Protein AF-A0A0C2DXH0-F1 (afdb_monomer)

Foldseek 3Di:
DVVVLLVVLCVVLVVLVVVLVVLLVLLVVLLPDPDPVSLVVSVVSLVVSVVSLVVNCVSPVVFWDSVLSVVSSVVSVCSSVVNDPPDPDDRDDDRHPPVVLVVLLVQLVVLLQDADADPVNVVVSVVSVVVSCVVCVPPDDPSVVVSVVSVVVLVVLVVLLVVLLVVLVVLVVCVVVVHQDDLVNLVSLVVSLVSLVVNDSHNHSVVSVVSSVVSLVSNVVSVLVLLVVLLVDDPVCLVVSLVCLVVCVVSCCVSPVVCNVSSVVSNVSSVVNNVVVVVVVVVVVVVVVVVVVVVVVVVVVVVVVVVVVVVVVVVVVPD

pLDDT: mean 79.82, std 12.13, range [36.41, 94.62]

Secondary structure (DSSP, 8-state):
-HHHHHHHHHHHHHHHHHHHHHHHHHHHHHTT---HHHHHHHHHHHHHHHHHHHHHHHHHTTT--THHHHHHHHHHHHHHTT------PPPPPPSS-HHHHHHHHHHHHHHHH----SHHHHHHHHHHHHHHHHHHTT---HHHHHHHHHHHHHHHHHHHHHHHHHHHHHHHHHHHTTPPPPHHHHHHHHHHHHHHTT--SSSTHHHHHHHHHHHHHHHHHHHHHHHHHHHT--TTTHHHHHHHHHHHHHHHHHH-GGGHHHHHHHHHHHHHHHHHHHHHHHHHHHHHHHHHHHHHHHHHHHHHHHHHHHHHHHHHH--

Mean predicted aligned error: 16.74 Å

Organism: NCBI:txid51022

Solvent-accessible surface area (backbone atoms only — not comparable to full-atom values): 17785 Å² total; per-residue (Å²): 113,68,67,63,52,50,53,54,39,48,67,63,38,49,65,54,52,55,48,49,52,52,50,53,51,53,42,57,52,33,72,70,47,91,51,71,69,43,50,55,53,42,52,61,49,46,60,51,45,52,53,51,52,52,50,44,40,73,69,33,50,96,78,39,66,55,63,63,60,51,55,53,48,52,55,52,51,34,54,74,74,69,45,84,78,91,65,97,65,81,83,79,77,74,72,63,56,70,68,55,54,52,50,44,51,51,51,47,52,52,56,67,69,46,59,39,52,49,71,66,52,46,52,50,48,52,53,57,42,49,60,39,44,69,73,46,63,91,60,85,47,75,69,55,54,54,48,51,54,54,48,51,57,51,49,52,46,52,52,52,51,50,56,45,53,52,50,51,50,55,50,51,56,44,48,75,69,69,48,80,88,47,71,70,55,56,57,46,53,52,50,49,55,57,50,39,78,68,45,75,76,48,42,41,35,57,50,52,52,52,51,51,54,55,50,48,54,52,51,50,49,56,50,49,53,49,45,57,52,45,55,66,48,52,84,91,45,30,65,59,39,42,49,51,52,58,71,49,38,62,63,44,31,72,75,38,60,87,46,40,67,60,49,55,50,32,52,50,54,32,52,53,50,54,53,50,51,55,51,50,51,53,52,52,54,50,52,53,50,52,52,52,51,51,55,51,52,50,54,51,54,52,51,51,53,52,52,51,51,50,50,53,55,52,57,65,74,76,110

Sequence (319 aa):
MEMKRRLTALRKAMPKMSAVEHYLEQLHEWLRSPDAYDRSKALDILDQLEKEIDIIEREAAPYVDCRFYRERLQICTAKLHGEGTSSTKTYPEPPIDKDYVKEVIARAELILARRETNEDEVRASLNDMEDCNAVLRDWSSKRLDELRLRWEAKRCEFELWQQSMDRIRQIDDSLQLSKPVESSTLAELRRIEACCDQLRLTGLEHSLRLALRRLRVIVEAALGERLDSLKMSGEEDCAVAHTIVQEVGEELVTFCPQLDERHTEARRVLHDKMELFRRLQNYYDAMKYLRNQNIAWNTITVAEGIIWNHKQRYSAFHN

Radius of gyration: 44.75 Å; Cα contacts (8 Å, |Δi|>4): 200; chains: 1; bounding box: 114×30×136 Å

Structure (mmCIF, N/CA/C/O backbone):
data_AF-A0A0C2DXH0-F1
#
_entry.id   AF-A0A0C2DXH0-F1
#
loop_
_atom_site.group_PDB
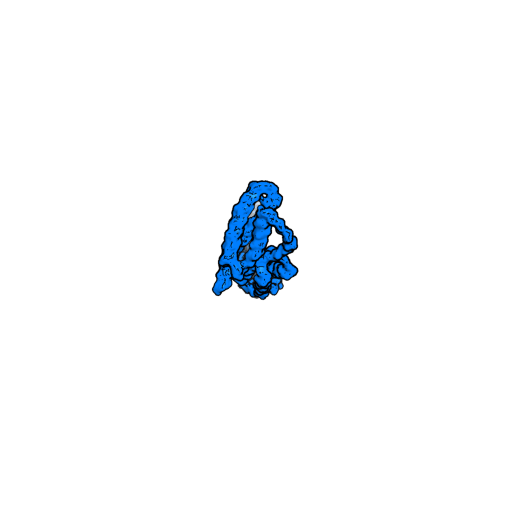_atom_site.id
_atom_site.type_symbol
_atom_site.label_atom_id
_atom_site.label_alt_id
_atom_site.label_comp_id
_atom_site.label_asym_id
_atom_site.label_entity_id
_atom_site.label_seq_id
_atom_site.pdbx_PDB_ins_code
_atom_site.Cartn_x
_atom_site.Cartn_y
_atom_site.Cartn_z
_atom_site.occupancy
_atom_site.B_iso_or_equiv
_atom_site.auth_seq_id
_atom_site.auth_comp_id
_atom_site.auth_asym_id
_atom_site.auth_atom_id
_atom_site.pdbx_PDB_model_num
ATOM 1 N N . MET A 1 1 ? -31.099 13.966 24.143 1.00 50.84 1 MET A N 1
ATOM 2 C CA . MET A 1 1 ? -30.591 14.936 25.150 1.00 50.84 1 MET A CA 1
ATOM 3 C C . MET A 1 1 ? -30.301 14.290 26.502 1.00 50.84 1 MET A C 1
ATOM 5 O O . MET A 1 1 ? -29.334 14.678 27.145 1.00 50.84 1 MET A O 1
ATOM 9 N N . GLU A 1 2 ? -31.079 13.290 26.908 1.00 50.28 2 GLU A N 1
ATOM 10 C CA . GLU A 1 2 ? -30.934 12.552 28.172 1.00 50.28 2 GLU A CA 1
ATOM 11 C C . GLU A 1 2 ? -29.586 11.814 28.311 1.00 50.28 2 GLU A C 1
ATOM 13 O O . GLU A 1 2 ? -28.905 11.971 29.319 1.00 50.28 2 GLU A O 1
ATOM 18 N N . MET A 1 3 ? -29.096 11.167 27.244 1.00 49.72 3 MET A N 1
ATOM 19 C CA . MET A 1 3 ? -27.768 10.522 27.205 1.00 49.72 3 MET A CA 1
ATOM 20 C C . MET A 1 3 ? -26.585 11.473 27.459 1.00 49.72 3 MET A C 1
ATOM 22 O O . MET A 1 3 ? -25.683 11.144 28.223 1.00 49.72 3 MET A O 1
ATOM 26 N N . LYS A 1 4 ? -26.579 12.674 26.855 1.00 53.97 4 LYS A N 1
ATOM 27 C CA . LYS A 1 4 ? -25.514 13.673 27.084 1.00 53.97 4 LYS A CA 1
ATOM 28 C C . LYS A 1 4 ? -25.531 14.180 28.528 1.00 53.97 4 LYS A C 1
ATOM 30 O O . LYS A 1 4 ? -24.473 14.397 29.111 1.00 53.97 4 LYS A O 1
ATOM 35 N N . ARG A 1 5 ? -26.723 14.329 29.119 1.00 60.00 5 ARG A N 1
ATOM 36 C CA . ARG A 1 5 ? -26.882 14.683 30.537 1.00 60.00 5 ARG A CA 1
ATOM 37 C C . ARG A 1 5 ? -26.378 13.557 31.450 1.00 60.00 5 ARG A C 1
ATOM 39 O O . ARG A 1 5 ? -25.631 13.855 32.375 1.00 60.00 5 ARG A O 1
ATOM 46 N N . ARG A 1 6 ? -26.668 12.288 31.127 1.00 62.25 6 ARG A N 1
ATOM 47 C CA . ARG A 1 6 ? -26.184 11.096 31.854 1.00 62.25 6 ARG A CA 1
ATOM 48 C C . ARG A 1 6 ? -24.658 10.957 31.813 1.00 62.25 6 ARG A C 1
ATOM 50 O O . ARG A 1 6 ? -24.037 10.814 32.858 1.00 62.25 6 ARG A O 1
ATOM 57 N N . LEU A 1 7 ? -24.041 11.107 30.638 1.00 57.34 7 LEU A N 1
ATOM 58 C CA . LEU A 1 7 ? -22.577 11.117 30.477 1.00 57.34 7 LEU A CA 1
ATOM 59 C C . LEU A 1 7 ? -21.912 12.255 31.257 1.00 57.34 7 LEU A C 1
ATOM 61 O O . LEU A 1 7 ? -20.874 12.058 31.877 1.00 57.34 7 LEU A O 1
ATOM 65 N N . THR A 1 8 ? -22.518 13.443 31.258 1.00 68.12 8 THR A N 1
ATOM 66 C CA . THR A 1 8 ? -21.974 14.593 31.994 1.00 68.12 8 THR A CA 1
ATOM 67 C C . THR A 1 8 ? -22.074 14.389 33.508 1.00 68.12 8 THR A C 1
ATOM 69 O O . THR A 1 8 ? -21.147 14.759 34.225 1.00 68.12 8 THR A O 1
ATOM 72 N N . ALA A 1 9 ? -23.161 13.782 33.995 1.00 63.59 9 ALA A N 1
ATOM 73 C CA . ALA A 1 9 ? -23.333 13.449 35.408 1.00 63.59 9 ALA A CA 1
ATOM 74 C C . ALA A 1 9 ? -22.341 12.362 35.859 1.00 63.59 9 ALA A C 1
ATOM 76 O O . ALA A 1 9 ? -21.617 12.565 36.829 1.00 63.59 9 ALA A O 1
ATOM 77 N N . LEU A 1 10 ? -22.208 11.266 35.101 1.00 61.53 10 LEU A N 1
ATOM 78 C CA . LEU A 1 10 ? -21.263 10.186 35.415 1.00 61.53 10 LEU A CA 1
ATOM 79 C C . LEU A 1 10 ? -19.799 10.637 35.329 1.00 61.53 10 LEU A C 1
ATOM 81 O O . LEU A 1 10 ? -18.996 10.281 36.184 1.00 61.53 10 LEU A O 1
ATOM 85 N N . ARG A 1 11 ? -19.446 11.493 34.362 1.00 69.19 11 ARG A N 1
ATOM 86 C CA . ARG A 1 11 ? -18.089 12.054 34.245 1.00 69.19 11 ARG A CA 1
ATOM 87 C C . ARG A 1 11 ? -17.719 12.963 35.421 1.00 69.19 11 ARG A C 1
ATOM 89 O O . ARG A 1 11 ? -16.542 13.065 35.751 1.00 69.19 11 ARG A O 1
ATOM 96 N N . LYS A 1 12 ? -18.705 13.609 36.054 1.00 71.81 12 LYS A N 1
ATOM 97 C CA . LYS A 1 12 ? -18.514 14.397 37.284 1.00 71.81 12 LYS A CA 1
ATOM 98 C C . LYS A 1 12 ? -18.491 13.528 38.544 1.00 71.81 12 LYS A C 1
ATOM 100 O O . LYS A 1 12 ? -17.779 13.871 39.482 1.00 71.81 12 LYS A O 1
ATOM 105 N N . ALA A 1 13 ? -19.241 12.426 38.556 1.00 67.62 13 ALA A N 1
ATOM 106 C CA . ALA A 1 13 ? -19.341 11.521 39.699 1.00 67.62 13 ALA A CA 1
ATOM 107 C C . ALA A 1 13 ? -18.162 10.536 39.804 1.00 67.62 13 ALA A C 1
ATOM 109 O O . ALA A 1 13 ? -17.703 10.281 40.909 1.00 67.62 13 ALA A O 1
ATOM 110 N N . MET A 1 14 ? -17.613 10.035 38.687 1.00 68.38 14 MET A N 1
ATOM 111 C CA . MET A 1 14 ? -16.521 9.040 38.684 1.00 68.38 14 MET A CA 1
ATOM 112 C C . MET A 1 14 ? -15.289 9.430 39.524 1.00 68.38 14 MET A C 1
ATOM 114 O O . MET A 1 14 ? -14.845 8.604 40.320 1.00 68.38 14 MET A O 1
ATOM 118 N N . PRO A 1 15 ? -14.732 10.655 39.419 1.00 71.88 15 PRO A N 1
ATOM 119 C CA . PRO A 1 15 ? -13.590 11.048 40.247 1.00 71.88 15 PRO A CA 1
ATOM 120 C C . PRO A 1 15 ? -13.933 11.071 41.741 1.00 71.88 15 PRO A C 1
ATOM 122 O O . PRO A 1 15 ? -13.106 10.698 42.567 1.00 71.88 15 PRO A O 1
ATOM 125 N N . LYS A 1 16 ? -15.167 11.469 42.082 1.00 71.88 16 LYS A N 1
ATOM 126 C CA . LYS A 1 16 ? -15.664 11.493 43.464 1.00 71.88 16 LYS A CA 1
ATOM 127 C C . LYS A 1 16 ? -15.870 10.075 44.003 1.00 71.88 16 LYS A C 1
ATOM 129 O O . LYS A 1 16 ? -15.504 9.803 45.136 1.00 71.88 16 LYS A O 1
ATOM 134 N N . MET A 1 17 ? -16.377 9.153 43.182 1.00 70.00 17 MET A N 1
ATOM 135 C CA . MET A 1 17 ? -16.525 7.736 43.543 1.00 70.00 17 MET A CA 1
ATOM 136 C C . MET A 1 17 ? -15.170 7.068 43.802 1.00 70.00 17 MET A C 1
ATOM 138 O O . MET A 1 17 ? -15.004 6.409 44.822 1.00 70.00 17 MET A O 1
ATOM 142 N N . SER A 1 18 ? -14.178 7.309 42.940 1.00 71.56 18 SER A N 1
ATOM 143 C CA . SER A 1 18 ? -12.812 6.807 43.146 1.00 71.56 18 SER A CA 1
ATOM 144 C C . SER A 1 18 ? -12.170 7.385 44.415 1.00 71.56 18 SER A C 1
ATOM 146 O O . SER A 1 18 ? -11.499 6.664 45.152 1.00 71.56 18 SER A O 1
ATOM 148 N N . ALA A 1 19 ? -12.427 8.661 44.724 1.00 74.94 19 ALA A N 1
ATOM 149 C CA . ALA A 1 19 ? -11.992 9.267 45.980 1.00 74.94 19 ALA A CA 1
ATOM 150 C C . ALA A 1 19 ? -12.676 8.618 47.197 1.00 74.94 19 ALA A C 1
ATOM 152 O O . ALA A 1 19 ? -11.999 8.282 48.164 1.00 74.94 19 ALA A O 1
ATOM 153 N N . VAL A 1 20 ? -13.992 8.381 47.142 1.00 76.19 20 VAL A N 1
ATOM 154 C CA . VAL A 1 20 ? -14.748 7.686 48.200 1.00 76.19 20 VAL A CA 1
ATOM 155 C C . VAL A 1 20 ? -14.220 6.267 48.426 1.00 76.19 20 VAL A C 1
ATOM 157 O O . VAL A 1 20 ? -14.056 5.857 49.572 1.00 76.19 20 VAL A O 1
ATOM 160 N N . GLU A 1 21 ? -13.892 5.525 47.368 1.00 74.94 21 GLU A N 1
ATOM 161 C CA . GLU A 1 21 ? -13.283 4.191 47.477 1.00 74.94 21 GLU A CA 1
ATOM 162 C C . GLU A 1 21 ? -11.919 4.238 48.162 1.00 74.94 21 GLU A C 1
ATOM 164 O O . GLU A 1 21 ? -11.681 3.485 49.109 1.00 74.94 21 GLU A O 1
ATOM 169 N N . HIS A 1 22 ? -11.065 5.175 47.752 1.00 77.00 22 HIS A N 1
ATOM 170 C CA . HIS A 1 22 ? -9.753 5.372 48.355 1.00 77.00 22 HIS A CA 1
ATOM 171 C C . HIS A 1 22 ? -9.845 5.743 49.843 1.00 77.00 22 HIS A C 1
ATOM 173 O O . HIS A 1 22 ? -9.147 5.169 50.679 1.00 77.00 22 HIS A O 1
ATOM 179 N N . TYR A 1 23 ? -10.745 6.662 50.198 1.00 74.56 23 TYR A N 1
ATOM 180 C CA . TYR A 1 23 ? -10.964 7.055 51.588 1.00 74.56 23 TYR A CA 1
ATOM 181 C C . TYR A 1 23 ? -11.570 5.921 52.421 1.00 74.56 23 TYR A C 1
ATOM 183 O O . TYR A 1 23 ? -11.178 5.743 53.571 1.00 74.56 23 TYR A O 1
ATOM 191 N N . LEU A 1 24 ? -12.468 5.103 51.862 1.00 73.06 24 LEU A N 1
ATOM 192 C CA . LEU A 1 24 ? -13.002 3.923 52.550 1.00 73.06 24 LEU A CA 1
ATOM 193 C C . LEU A 1 24 ? -11.923 2.864 52.813 1.00 73.06 24 LEU A C 1
ATOM 195 O O . LEU A 1 24 ? -11.973 2.202 53.853 1.00 73.06 24 LEU A O 1
ATOM 199 N N . GLU A 1 25 ? -10.956 2.689 51.911 1.00 77.12 25 GLU A N 1
ATOM 200 C CA . GLU A 1 25 ? -9.802 1.804 52.118 1.00 77.12 25 GLU A CA 1
ATOM 201 C C . GLU A 1 25 ? -8.861 2.326 53.206 1.00 77.12 25 GLU A C 1
ATOM 203 O O . GLU A 1 25 ? -8.552 1.580 54.139 1.00 77.12 25 GLU A O 1
ATOM 208 N N . GLN A 1 26 ? -8.488 3.609 53.152 1.00 75.44 26 GLN A N 1
ATOM 209 C CA . GLN A 1 26 ? -7.682 4.258 54.197 1.00 75.44 26 GLN A CA 1
ATOM 210 C C . GLN A 1 26 ? -8.351 4.153 55.569 1.00 75.44 26 GLN A C 1
ATOM 212 O O . GLN A 1 26 ? -7.710 3.848 56.574 1.00 75.44 26 GLN A O 1
ATOM 217 N N . LEU A 1 27 ? -9.670 4.333 55.611 1.00 74.38 27 LEU A N 1
ATOM 218 C CA . LEU A 1 27 ? -10.427 4.231 56.844 1.00 74.38 27 LEU A CA 1
ATOM 219 C C . LEU A 1 27 ? -10.428 2.798 57.392 1.00 74.38 27 LEU A C 1
ATOM 221 O O . LEU A 1 27 ? -10.285 2.600 58.593 1.00 74.38 27 LEU A O 1
ATOM 225 N N . HIS A 1 28 ? -10.502 1.774 56.536 1.00 72.06 28 HIS A N 1
ATOM 226 C CA . HIS A 1 28 ? -10.335 0.382 56.974 1.00 72.06 28 HIS A CA 1
ATOM 227 C C . HIS A 1 28 ? -8.936 0.097 57.538 1.00 72.06 28 HIS A C 1
ATOM 229 O O . HIS A 1 28 ? -8.811 -0.736 58.438 1.00 72.06 28 HIS A O 1
ATOM 235 N N . GLU A 1 29 ? -7.900 0.751 57.017 1.00 75.88 29 GLU A N 1
ATOM 236 C CA . GLU A 1 29 ? -6.524 0.620 57.499 1.00 75.88 29 GLU A CA 1
ATOM 237 C C . GLU A 1 29 ? -6.350 1.265 58.881 1.00 75.88 29 GLU A C 1
ATOM 239 O O . GLU A 1 29 ? -5.873 0.611 59.810 1.00 75.88 29 GLU A O 1
ATOM 244 N N . TRP A 1 30 ? -6.852 2.487 59.071 1.00 75.38 30 TRP A N 1
ATOM 245 C CA . TRP A 1 30 ? -6.794 3.179 60.364 1.00 75.38 30 TRP A CA 1
ATOM 246 C C . TRP A 1 30 ? -7.643 2.515 61.445 1.00 75.38 30 TRP A C 1
ATOM 248 O O . TRP A 1 30 ? -7.242 2.484 62.604 1.00 75.38 30 TRP A O 1
ATOM 258 N N . LEU A 1 31 ? -8.761 1.884 61.078 1.00 67.62 31 LEU A N 1
ATOM 259 C CA . LEU A 1 31 ? -9.566 1.091 62.015 1.00 67.62 31 LEU A CA 1
ATOM 260 C C . LEU A 1 31 ? -8.883 -0.190 62.503 1.00 67.62 31 LEU A C 1
ATOM 262 O O . LEU A 1 31 ? -9.310 -0.761 63.508 1.00 67.62 31 LEU A O 1
ATOM 266 N N . ARG A 1 32 ? -7.847 -0.664 61.803 1.00 69.25 32 ARG A N 1
ATOM 267 C CA . ARG A 1 32 ? -7.013 -1.793 62.243 1.00 69.25 32 ARG A CA 1
ATOM 268 C C . ARG A 1 32 ? -5.839 -1.345 63.114 1.00 69.25 32 ARG A C 1
ATOM 270 O O . ARG A 1 32 ? -5.260 -2.188 63.798 1.00 69.25 32 ARG A O 1
ATOM 277 N N . SER A 1 33 ? -5.497 -0.056 63.098 1.00 68.00 33 SER A N 1
ATOM 278 C CA . SER A 1 33 ? -4.418 0.505 63.909 1.00 68.00 33 SER A CA 1
ATOM 279 C C . SER A 1 33 ? -4.852 0.643 65.380 1.00 68.00 33 SER A C 1
ATOM 281 O O . SER A 1 33 ? -5.960 1.108 65.665 1.00 68.00 33 SER A O 1
ATOM 283 N N . PRO A 1 34 ? -4.012 0.238 66.351 1.00 62.19 34 PRO A N 1
ATOM 284 C CA . PRO A 1 34 ? -4.280 0.438 67.774 1.00 62.19 34 PRO A CA 1
ATOM 285 C C . PRO A 1 34 ? -4.019 1.881 68.251 1.00 62.19 34 PRO A C 1
ATOM 287 O O . PRO A 1 34 ? -4.275 2.170 69.420 1.00 62.19 34 PRO A O 1
ATOM 290 N N . ASP A 1 35 ? -3.519 2.773 67.388 1.00 73.12 35 ASP A N 1
ATOM 291 C CA . ASP A 1 35 ? -3.169 4.153 67.739 1.00 73.12 35 ASP A CA 1
ATOM 292 C C . ASP A 1 35 ? -4.414 5.052 67.913 1.00 73.12 35 ASP A C 1
ATOM 294 O O . ASP A 1 35 ? -5.338 5.069 67.096 1.00 73.12 35 ASP A O 1
ATOM 298 N N . ALA A 1 36 ? -4.438 5.836 68.992 1.00 62.38 36 ALA A N 1
ATOM 299 C CA . ALA A 1 36 ? -5.490 6.810 69.274 1.00 62.38 36 ALA A CA 1
ATOM 300 C C . ALA A 1 36 ? -5.463 8.005 68.304 1.00 62.38 36 ALA A C 1
ATOM 302 O O . ALA A 1 36 ? -6.508 8.604 68.040 1.00 62.38 36 ALA A O 1
ATOM 303 N N . TYR A 1 37 ? -4.295 8.335 67.747 1.00 70.12 37 TYR A N 1
ATOM 304 C CA . TYR A 1 37 ? -4.144 9.398 66.754 1.00 70.12 37 TYR A CA 1
ATOM 305 C C . TYR A 1 37 ? -4.808 9.031 65.415 1.00 70.12 37 TYR A C 1
ATOM 307 O O . TYR A 1 37 ? -5.506 9.857 64.819 1.00 70.12 37 TYR A O 1
ATOM 315 N N . ASP A 1 38 ? -4.690 7.769 64.996 1.00 70.88 38 ASP A N 1
ATOM 316 C CA . ASP A 1 38 ? -5.329 7.244 63.784 1.00 70.88 38 ASP A CA 1
ATOM 317 C C . ASP A 1 38 ? -6.858 7.184 63.920 1.00 70.88 38 ASP A C 1
ATOM 319 O O . ASP A 1 38 ? -7.584 7.444 62.959 1.00 70.88 38 ASP A O 1
ATOM 323 N N . ARG A 1 39 ? -7.374 6.939 65.134 1.00 67.31 39 ARG A N 1
ATOM 324 C CA . ARG A 1 39 ? -8.823 6.982 65.409 1.00 67.31 39 ARG A CA 1
ATOM 325 C C . ARG A 1 39 ? -9.418 8.382 65.283 1.00 67.31 39 ARG A C 1
ATOM 327 O O . ARG A 1 39 ? -10.527 8.513 64.774 1.00 67.31 39 ARG A O 1
ATOM 334 N N . SER A 1 40 ? -8.700 9.419 65.717 1.00 71.75 40 SER A N 1
ATOM 335 C CA . SER A 1 40 ? -9.159 10.808 65.561 1.00 71.75 40 SER A CA 1
ATOM 336 C C . SER A 1 40 ? -9.228 11.205 64.085 1.00 71.75 40 SER A C 1
ATOM 338 O O . SER A 1 40 ? -10.218 11.785 63.655 1.00 71.75 40 SER A O 1
ATOM 340 N N . LYS A 1 41 ? -8.220 10.827 63.289 1.00 75.94 41 LYS A N 1
ATOM 341 C CA . LYS A 1 41 ? -8.220 11.058 61.835 1.00 75.94 41 LYS A CA 1
ATOM 342 C C . LYS A 1 41 ? -9.321 10.287 61.111 1.00 75.94 41 LYS A C 1
ATOM 344 O O . LYS A 1 41 ? -9.892 10.794 60.151 1.00 75.94 41 LYS A O 1
ATOM 349 N N . ALA A 1 42 ? -9.629 9.075 61.570 1.00 74.69 42 ALA A N 1
ATOM 350 C CA . ALA A 1 42 ? -10.717 8.281 61.012 1.00 74.69 42 ALA A CA 1
ATOM 351 C C . ALA A 1 42 ? -12.085 8.963 61.191 1.00 74.69 42 ALA A C 1
ATOM 353 O O . ALA A 1 42 ? -12.904 8.887 60.282 1.00 74.69 42 ALA A O 1
ATOM 354 N N . LEU A 1 43 ? -12.320 9.668 62.305 1.00 75.06 43 LEU A N 1
ATOM 355 C CA . LEU A 1 43 ? -13.555 10.437 62.515 1.00 75.06 43 LEU A CA 1
ATOM 356 C C . LEU A 1 43 ? -13.660 11.637 61.561 1.00 75.06 43 LEU A C 1
ATOM 358 O O . LEU A 1 43 ? -14.703 11.825 60.941 1.00 75.06 43 LEU A O 1
ATOM 362 N N . ASP A 1 44 ? -12.573 12.389 61.364 1.00 77.06 44 ASP A N 1
ATOM 363 C CA . ASP A 1 44 ? -12.565 13.529 60.432 1.00 77.06 44 ASP A CA 1
ATOM 364 C C . ASP A 1 44 ? -12.809 13.090 58.973 1.00 77.06 44 ASP A C 1
ATOM 366 O O . ASP A 1 44 ? -13.493 13.774 58.207 1.00 77.06 44 ASP A O 1
ATOM 370 N N . ILE A 1 45 ? -12.276 11.925 58.578 1.00 79.69 45 ILE A N 1
ATOM 371 C CA . ILE A 1 45 ? -12.500 11.355 57.240 1.00 79.69 45 ILE A CA 1
ATOM 372 C C . ILE A 1 45 ? -13.890 10.728 57.100 1.00 79.69 45 ILE A C 1
ATOM 374 O O . ILE A 1 45 ? -14.447 10.789 56.004 1.00 79.69 45 ILE A O 1
ATOM 378 N N . LEU A 1 46 ? -14.486 10.181 58.166 1.00 79.94 46 LEU A N 1
ATOM 379 C CA . LEU A 1 46 ? -15.875 9.708 58.129 1.00 79.94 46 LEU A CA 1
ATOM 380 C C . LEU A 1 46 ? -16.845 10.833 57.755 1.00 79.94 46 LEU A C 1
ATOM 382 O O . LEU A 1 46 ? -17.642 10.657 56.835 1.00 79.94 46 LEU A O 1
ATOM 386 N N . ASP A 1 47 ? -16.741 11.989 58.413 1.00 77.94 47 ASP A N 1
ATOM 387 C CA . ASP A 1 47 ? -17.606 13.145 58.143 1.00 77.94 47 ASP A CA 1
ATOM 388 C C . ASP A 1 47 ? -17.434 13.663 56.705 1.00 77.94 47 ASP A C 1
ATOM 390 O O . ASP A 1 47 ? -18.387 14.124 56.069 1.00 77.94 47 ASP A O 1
ATOM 394 N N . GLN A 1 48 ? -16.208 13.605 56.175 1.00 80.69 48 GLN A N 1
ATOM 395 C CA . GLN A 1 48 ? -15.931 13.983 54.790 1.00 80.69 48 GLN A CA 1
ATOM 396 C C . GLN A 1 48 ? -16.490 12.953 53.797 1.00 80.69 48 GLN A C 1
ATOM 398 O O . GLN A 1 48 ? -17.069 13.336 52.781 1.00 80.69 48 GLN A O 1
ATOM 403 N N . LEU A 1 49 ? -16.360 11.659 54.096 1.00 80.38 49 LEU A N 1
ATOM 404 C CA . LEU A 1 49 ? -16.922 10.566 53.303 1.00 80.38 49 LEU A CA 1
ATOM 405 C C . LEU A 1 49 ? -18.448 10.631 53.241 1.00 80.38 49 LEU A C 1
ATOM 407 O O . LEU A 1 49 ? -19.015 10.458 52.166 1.00 80.38 49 LEU A O 1
ATOM 411 N N . GLU A 1 50 ? -19.111 10.910 54.363 1.00 80.56 50 GLU A N 1
ATOM 412 C CA . GLU A 1 50 ? -20.568 11.043 54.421 1.00 80.56 50 GLU A CA 1
ATOM 413 C C . GLU A 1 50 ? -21.053 12.191 53.525 1.00 80.56 50 GLU A C 1
ATOM 415 O O . GLU A 1 50 ? -21.960 12.006 52.711 1.00 80.56 50 GLU A O 1
ATOM 420 N N . LYS A 1 51 ? -20.371 13.344 53.570 1.00 81.69 51 LYS A N 1
ATOM 421 C CA . LYS A 1 51 ? -20.665 14.487 52.691 1.00 81.69 51 LYS A CA 1
ATOM 422 C C . LYS A 1 51 ? -20.451 14.165 51.214 1.00 81.69 51 LYS A C 1
ATOM 424 O O . LYS A 1 51 ? -21.278 14.550 50.391 1.00 81.69 51 LYS A O 1
ATOM 429 N N . GLU A 1 52 ? -19.366 13.479 50.858 1.00 78.62 52 GLU A N 1
ATOM 430 C CA . GLU A 1 52 ? -19.097 13.103 49.464 1.00 78.62 52 GLU A CA 1
ATOM 431 C C . GLU A 1 52 ? -20.107 12.070 48.943 1.00 78.62 52 GLU A C 1
ATOM 433 O O . GLU A 1 52 ? -20.602 12.215 47.824 1.00 78.62 52 GLU A O 1
ATOM 438 N N . ILE A 1 53 ? -20.484 11.077 49.757 1.00 79.50 53 ILE A N 1
ATOM 439 C CA . ILE A 1 53 ? -21.531 10.102 49.412 1.00 79.50 53 ILE A CA 1
ATOM 440 C C . ILE A 1 53 ? -22.875 10.815 49.208 1.00 79.50 53 ILE A C 1
ATOM 442 O O . ILE A 1 53 ? -23.542 10.570 48.203 1.00 79.50 53 ILE A O 1
ATOM 446 N N . ASP A 1 54 ? -23.239 11.756 50.082 1.00 79.44 54 ASP A N 1
ATOM 447 C CA . ASP A 1 54 ? -24.461 12.557 49.943 1.00 79.44 54 ASP A CA 1
ATOM 448 C C . ASP A 1 54 ? -24.454 13.446 48.689 1.00 79.44 54 ASP A C 1
ATOM 450 O O . ASP A 1 54 ? -25.493 13.643 48.049 1.00 79.44 54 ASP A O 1
ATOM 454 N N . ILE A 1 55 ? -23.294 13.989 48.307 1.00 79.81 55 ILE A N 1
ATOM 455 C CA . ILE A 1 55 ? -23.132 14.764 47.070 1.00 79.81 55 ILE A CA 1
ATOM 456 C C . ILE A 1 55 ? -23.312 13.858 45.847 1.00 79.81 55 ILE A C 1
ATOM 458 O O . ILE A 1 55 ? -24.038 14.233 44.924 1.00 79.81 55 ILE A O 1
ATOM 462 N N . ILE A 1 56 ? -22.699 12.669 45.834 1.00 74.56 56 ILE A N 1
ATOM 463 C CA . ILE A 1 56 ? -22.845 11.695 44.740 1.00 74.56 56 ILE A CA 1
ATOM 464 C C . ILE A 1 56 ? -24.301 11.236 44.633 1.00 74.56 56 ILE A C 1
ATOM 466 O O . ILE A 1 56 ? -24.845 11.178 43.532 1.00 74.56 56 ILE A O 1
ATOM 470 N N . GLU A 1 57 ? -24.972 10.991 45.756 1.00 76.88 57 GLU A N 1
ATOM 471 C CA . GLU A 1 57 ? -26.380 10.606 45.764 1.00 76.88 57 GLU A CA 1
ATOM 472 C C . GLU A 1 57 ? -27.271 11.742 45.247 1.00 76.88 57 GLU A C 1
ATOM 474 O O . GLU A 1 57 ? -28.134 11.515 44.410 1.00 76.88 57 GLU A O 1
ATOM 479 N N . ARG A 1 58 ? -27.032 13.002 45.619 1.00 76.75 58 ARG A N 1
ATOM 480 C CA . ARG A 1 58 ? -27.822 14.125 45.078 1.00 76.75 58 ARG A CA 1
ATOM 481 C C . ARG A 1 58 ? -27.573 14.385 43.593 1.00 76.75 58 ARG A C 1
ATOM 483 O O . ARG A 1 58 ? -28.507 14.724 42.869 1.00 76.75 58 ARG A O 1
ATOM 490 N N . GLU A 1 59 ? -26.329 14.263 43.137 1.00 72.12 59 GLU A N 1
ATOM 491 C CA . GLU A 1 59 ? -25.939 14.588 41.760 1.00 72.12 59 GLU A CA 1
ATOM 492 C C . GLU A 1 59 ? -26.161 13.424 40.778 1.00 72.12 59 GLU A C 1
ATOM 494 O O . GLU A 1 59 ? -26.354 13.659 39.581 1.00 72.12 59 GLU A O 1
ATOM 499 N N . ALA A 1 60 ? -26.142 12.180 41.267 1.00 62.66 60 ALA A N 1
ATOM 500 C CA . ALA A 1 60 ? -26.142 10.969 40.451 1.00 62.66 60 ALA A CA 1
ATOM 501 C C . ALA A 1 60 ? -27.064 9.840 40.963 1.00 62.66 60 ALA A C 1
ATOM 503 O O . ALA A 1 60 ? -26.999 8.748 40.401 1.00 62.66 60 ALA A O 1
ATOM 504 N N . ALA A 1 61 ? -27.971 10.088 41.924 1.00 57.91 61 ALA A N 1
ATOM 505 C CA . ALA A 1 61 ? -28.969 9.116 42.425 1.00 57.91 61 ALA A CA 1
ATOM 506 C C . ALA A 1 61 ? -29.670 8.259 41.355 1.00 57.91 61 ALA A C 1
ATOM 508 O O . ALA A 1 61 ? -29.886 7.077 41.610 1.00 57.91 61 ALA A O 1
ATOM 509 N N . PRO A 1 62 ? -30.042 8.785 40.167 1.00 61.16 62 PRO A N 1
ATOM 510 C CA . PRO A 1 62 ? -30.705 7.966 39.151 1.00 61.16 62 PRO A CA 1
ATOM 511 C C . PRO A 1 62 ? -29.772 6.960 38.459 1.00 61.16 62 PRO A C 1
ATOM 513 O O . PRO A 1 62 ? -30.243 6.143 37.672 1.00 61.16 62 PRO A O 1
ATOM 516 N N . TYR A 1 63 ? -28.456 7.064 38.668 1.00 59.75 63 TYR A N 1
ATOM 517 C CA . TYR A 1 63 ? -27.437 6.403 37.849 1.00 59.75 63 TYR A CA 1
ATOM 518 C C . TYR A 1 63 ? -26.334 5.697 38.647 1.00 59.75 63 TYR A C 1
ATOM 520 O O . TYR A 1 63 ? -25.598 4.914 38.052 1.00 59.75 63 TYR A O 1
ATOM 528 N N . VAL A 1 64 ? -26.198 5.975 39.945 1.00 61.44 64 VAL A N 1
ATOM 529 C CA . VAL A 1 64 ? -25.190 5.383 40.834 1.00 61.44 64 VAL A CA 1
ATOM 530 C C . VAL A 1 64 ? -25.885 4.891 42.098 1.00 61.44 64 VAL A C 1
ATOM 532 O O . VAL A 1 64 ? -26.460 5.688 42.842 1.00 61.44 64 VAL A O 1
ATOM 535 N N . ASP A 1 65 ? -25.820 3.584 42.362 1.00 67.50 65 ASP A N 1
ATOM 536 C CA . ASP A 1 65 ? -26.363 3.021 43.598 1.00 67.50 65 ASP A CA 1
ATOM 537 C C . ASP A 1 65 ? -25.373 3.225 44.754 1.00 67.50 65 ASP A C 1
ATOM 539 O O . ASP A 1 65 ? -24.422 2.467 44.945 1.00 67.50 65 ASP A O 1
ATOM 543 N N . CYS A 1 66 ? -25.600 4.279 45.539 1.00 68.81 66 CYS A N 1
ATOM 544 C CA . CYS A 1 66 ? -24.752 4.637 46.678 1.00 68.81 66 CYS A CA 1
ATOM 545 C C . CYS A 1 66 ? -24.983 3.747 47.914 1.00 68.81 66 CYS A C 1
ATOM 547 O O . CYS A 1 66 ? -24.291 3.916 48.922 1.00 68.81 66 CYS A O 1
ATOM 549 N N . ARG A 1 67 ? -25.920 2.780 47.864 1.00 69.81 67 ARG A N 1
ATOM 550 C CA . ARG A 1 67 ? -26.214 1.879 48.995 1.00 69.81 67 ARG A CA 1
ATOM 551 C C . ARG A 1 67 ? -24.983 1.117 49.468 1.00 69.81 67 ARG A C 1
ATOM 553 O O . ARG A 1 67 ? -24.785 0.994 50.672 1.00 69.81 67 ARG A O 1
ATOM 560 N N . PHE A 1 68 ? -24.118 0.695 48.546 1.00 67.94 68 PHE A N 1
ATOM 561 C CA . PHE A 1 68 ? -22.864 0.021 48.887 1.00 67.94 68 PHE A CA 1
ATOM 562 C C . PHE A 1 68 ? -21.938 0.900 49.744 1.00 67.94 68 PHE A C 1
ATOM 564 O O . PHE A 1 68 ? -21.425 0.452 50.772 1.00 67.94 68 PHE A O 1
ATOM 571 N N . TYR A 1 69 ? -21.752 2.167 49.358 1.00 68.88 69 TYR A N 1
ATOM 572 C CA . TYR A 1 69 ? -20.908 3.096 50.109 1.00 68.88 69 TYR A CA 1
ATOM 573 C C . TYR A 1 69 ? -21.512 3.428 51.475 1.00 68.88 69 TYR A C 1
ATOM 575 O O . TYR A 1 69 ? -20.782 3.435 52.465 1.00 68.88 69 TYR A O 1
ATOM 583 N N . ARG A 1 70 ? -22.840 3.606 51.561 1.00 75.69 70 ARG A N 1
ATOM 584 C CA . ARG A 1 70 ? -23.534 3.808 52.844 1.00 75.69 70 ARG A CA 1
ATOM 585 C C . ARG A 1 70 ? -23.401 2.613 53.782 1.00 75.69 70 ARG A C 1
ATOM 587 O O . ARG A 1 70 ? -23.126 2.808 54.960 1.00 75.69 70 ARG A O 1
ATOM 594 N N . GLU A 1 71 ? -23.567 1.389 53.285 1.00 72.94 71 GLU A N 1
ATOM 595 C CA . GLU A 1 71 ? -23.423 0.187 54.113 1.00 72.94 71 GLU A CA 1
ATOM 596 C C . GLU A 1 71 ? -21.984 0.029 54.629 1.00 72.94 71 GLU A C 1
ATOM 598 O O . GLU A 1 71 ? -21.783 -0.278 55.806 1.00 72.94 71 GLU A O 1
ATOM 603 N N . ARG A 1 72 ? -20.964 0.299 53.798 1.00 70.06 72 ARG A N 1
ATOM 604 C CA . ARG A 1 72 ? -19.560 0.284 54.252 1.00 70.06 72 ARG A CA 1
ATOM 605 C C . ARG A 1 72 ? -19.262 1.391 55.259 1.00 70.06 72 ARG A C 1
ATOM 607 O O . ARG A 1 72 ? -18.595 1.108 56.254 1.00 70.06 72 ARG A O 1
ATOM 614 N N . LEU A 1 73 ? -19.769 2.604 55.036 1.00 77.00 73 LEU A N 1
ATOM 615 C CA . LEU A 1 73 ? -19.639 3.714 55.980 1.00 77.00 73 LEU A CA 1
ATOM 616 C C . LEU A 1 73 ? -20.274 3.344 57.328 1.00 77.00 73 LEU A C 1
ATOM 618 O O . LEU A 1 73 ? -19.607 3.436 58.349 1.00 77.00 73 LEU A O 1
ATOM 622 N N . GLN A 1 74 ? -21.500 2.812 57.336 1.00 75.94 74 GLN A N 1
ATOM 623 C CA . GLN A 1 74 ? -22.190 2.378 58.559 1.00 75.94 74 GLN A CA 1
ATOM 624 C C . GLN A 1 74 ? -21.408 1.315 59.341 1.00 75.94 74 GLN A C 1
ATOM 626 O O . GLN A 1 74 ? -21.322 1.395 60.565 1.00 75.94 74 GLN A O 1
ATOM 631 N N . ILE A 1 75 ? -20.798 0.340 58.658 1.00 73.75 75 ILE A N 1
ATOM 632 C CA . ILE A 1 75 ? -19.950 -0.675 59.307 1.00 73.75 75 ILE A CA 1
ATOM 633 C C . ILE A 1 75 ? -18.715 -0.030 59.950 1.00 73.75 75 ILE A C 1
ATOM 635 O O . ILE A 1 75 ? -18.315 -0.411 61.052 1.00 73.75 75 ILE A O 1
ATOM 639 N N . CYS A 1 76 ? -18.098 0.931 59.267 1.00 70.44 76 CYS A N 1
ATOM 640 C CA . CYS A 1 76 ? -16.952 1.676 59.773 1.00 70.44 76 CYS A CA 1
ATOM 641 C C . CYS A 1 76 ? -17.310 2.558 60.979 1.00 70.44 76 CYS A C 1
ATOM 643 O O . CYS A 1 76 ? -16.602 2.524 61.985 1.00 70.44 76 CYS A O 1
ATOM 645 N N . THR A 1 77 ? -18.432 3.273 60.912 1.00 74.56 77 THR A N 1
ATOM 646 C CA . THR A 1 77 ? -18.976 4.101 61.996 1.00 74.56 77 THR A CA 1
ATOM 647 C C . THR A 1 77 ? -19.303 3.253 63.224 1.00 74.56 77 THR A C 1
ATOM 649 O O . THR A 1 77 ? -18.839 3.552 64.323 1.00 74.56 77 THR A O 1
ATOM 652 N N . ALA A 1 78 ? -19.990 2.121 63.047 1.00 70.12 78 ALA A N 1
ATOM 653 C CA . ALA A 1 78 ? -20.298 1.201 64.143 1.00 70.12 78 ALA A CA 1
ATOM 654 C C . ALA A 1 78 ? -19.027 0.650 64.821 1.00 70.12 78 ALA A C 1
ATOM 656 O O . ALA A 1 78 ? -18.950 0.581 66.048 1.00 70.12 78 ALA A O 1
ATOM 657 N N . LYS A 1 79 ? -17.976 0.338 64.046 1.00 70.94 79 LYS A N 1
ATOM 658 C CA . LYS A 1 79 ? -16.675 -0.088 64.594 1.00 70.94 79 LYS A CA 1
ATOM 659 C C . LYS A 1 79 ? -15.961 1.014 65.384 1.00 70.94 79 LYS A C 1
ATOM 661 O O . LYS A 1 79 ? -15.322 0.698 66.384 1.00 70.94 79 LYS A O 1
ATOM 666 N N . LEU A 1 80 ? -16.074 2.279 64.974 1.00 69.88 80 LEU A N 1
ATOM 667 C CA . LEU A 1 80 ? -15.502 3.421 65.706 1.00 69.88 80 LEU A CA 1
ATOM 668 C C . LEU A 1 80 ? -16.215 3.694 67.024 1.00 69.88 80 LEU A C 1
ATOM 670 O O . LEU A 1 80 ? -15.563 4.038 68.009 1.00 69.88 80 LEU A O 1
ATOM 674 N N . HIS A 1 81 ? -17.529 3.483 67.061 1.00 69.38 81 HIS A N 1
ATOM 675 C CA . HIS A 1 81 ? -18.337 3.641 68.269 1.00 69.38 81 HIS A CA 1
ATOM 676 C C . HIS A 1 81 ? -18.332 2.405 69.185 1.00 69.38 81 HIS A C 1
ATOM 678 O O . HIS A 1 81 ? -18.974 2.416 70.232 1.00 69.38 81 HIS A O 1
ATOM 684 N N . GLY A 1 82 ? -17.565 1.361 68.845 1.00 59.75 82 GLY A N 1
ATOM 685 C CA . GLY A 1 82 ? -17.430 0.153 69.666 1.00 59.75 82 GLY A CA 1
ATOM 686 C C . GLY A 1 82 ? -18.645 -0.777 69.611 1.00 59.75 82 GLY A C 1
ATOM 687 O O . GLY A 1 82 ? -18.771 -1.678 70.440 1.00 59.75 82 GLY A O 1
ATOM 688 N N . GLU A 1 83 ? -19.530 -0.587 68.634 1.00 58.12 83 GLU A N 1
ATOM 689 C CA . GLU A 1 83 ? -20.700 -1.426 68.417 1.00 58.12 83 GLU A CA 1
ATOM 690 C C . GLU A 1 83 ? -20.281 -2.670 67.620 1.00 58.12 83 GLU A C 1
ATOM 692 O O . GLU A 1 83 ? -19.788 -2.599 66.490 1.00 58.12 83 GLU A O 1
ATOM 697 N N . GLY A 1 84 ? -20.417 -3.846 68.238 1.00 45.34 84 GLY A N 1
ATOM 698 C CA . GLY A 1 84 ? -20.014 -5.118 67.642 1.00 45.34 84 GLY A CA 1
ATOM 699 C C . GLY A 1 84 ? -20.793 -5.419 66.361 1.00 45.34 84 GLY A C 1
ATOM 700 O O . GLY A 1 84 ? -21.935 -5.862 66.413 1.00 45.34 84 GLY A O 1
ATOM 701 N N . THR A 1 85 ? -20.163 -5.231 65.201 1.00 46.81 85 THR A N 1
ATOM 702 C CA . THR A 1 85 ? -20.742 -5.598 63.903 1.00 46.81 85 THR A CA 1
ATOM 703 C C . THR A 1 85 ? -20.453 -7.063 63.589 1.00 46.81 85 THR A C 1
ATOM 705 O O . THR A 1 85 ? -19.519 -7.415 62.869 1.00 46.81 85 THR A O 1
ATOM 708 N N . SER A 1 86 ? -21.277 -7.957 64.129 1.00 39.47 86 SER A N 1
ATOM 709 C CA . SER A 1 86 ? -21.358 -9.361 63.717 1.00 39.47 86 SER A CA 1
ATOM 710 C C . SER A 1 86 ? -22.056 -9.470 62.356 1.00 39.47 86 SER A C 1
ATOM 712 O O . SER A 1 86 ? -23.191 -9.917 62.239 1.00 39.47 86 SER A O 1
ATOM 714 N N . SER A 1 87 ? -21.381 -9.035 61.293 1.00 40.47 87 SER A N 1
ATOM 715 C CA . SER A 1 87 ? -21.874 -9.204 59.927 1.00 40.47 87 SER A CA 1
ATOM 716 C C . SER A 1 87 ? -20.751 -9.669 59.010 1.00 40.47 87 SER A C 1
ATOM 718 O O . SER A 1 87 ? -20.117 -8.884 58.309 1.00 40.47 87 SER A O 1
ATOM 720 N N . THR A 1 88 ? -20.543 -10.985 58.970 1.00 36.41 88 THR A N 1
ATOM 721 C CA . THR A 1 88 ? -19.993 -11.679 57.800 1.00 36.41 88 THR A CA 1
ATOM 722 C C . THR A 1 88 ? -21.015 -11.589 56.667 1.00 36.41 88 THR A C 1
ATOM 724 O O . THR A 1 88 ? -21.766 -12.52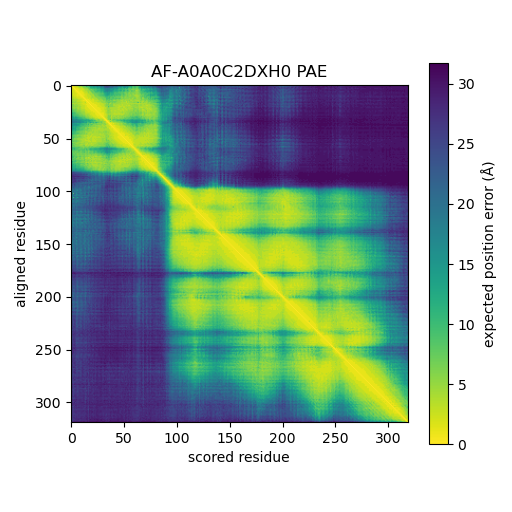9 56.417 1.00 36.41 88 THR A O 1
ATOM 727 N N . LYS A 1 89 ? -21.097 -10.431 56.011 1.00 39.75 89 LYS A N 1
ATOM 728 C CA . LYS A 1 89 ? -21.787 -10.301 54.728 1.00 39.75 89 LYS A CA 1
ATOM 729 C C . LYS A 1 89 ? -20.734 -10.274 53.635 1.00 39.75 89 LYS A C 1
ATOM 731 O O . LYS A 1 89 ? -19.843 -9.431 53.630 1.00 39.75 89 LYS A O 1
ATOM 736 N N . THR A 1 90 ? -20.830 -11.253 52.749 1.00 41.38 90 THR A N 1
ATOM 737 C CA . THR A 1 90 ? -20.110 -11.330 51.484 1.00 41.38 90 THR A CA 1
ATOM 738 C C . THR A 1 90 ? -20.312 -10.017 50.728 1.00 41.38 90 THR A C 1
ATOM 740 O O . THR A 1 90 ? -21.449 -9.574 50.572 1.00 41.38 90 THR A O 1
ATOM 743 N N . TYR A 1 91 ? -19.212 -9.385 50.315 1.00 38.78 91 TYR A N 1
ATOM 744 C CA . TYR A 1 91 ? -19.205 -8.113 49.591 1.00 38.78 91 TYR A CA 1
ATOM 745 C C . TYR A 1 91 ? -20.102 -8.195 48.340 1.00 38.78 91 TYR A C 1
ATOM 747 O O . TYR A 1 91 ? -19.852 -9.061 47.497 1.00 38.78 91 TYR A O 1
ATOM 755 N N . PRO A 1 92 ? -21.129 -7.336 48.190 1.00 43.84 92 PRO A N 1
ATOM 756 C CA . PRO A 1 92 ? -21.824 -7.190 46.919 1.00 43.84 92 PRO A CA 1
ATOM 757 C C . PRO A 1 92 ? -20.891 -6.559 45.876 1.00 43.84 92 PRO A C 1
ATOM 759 O O . PRO A 1 92 ? -20.011 -5.770 46.217 1.00 43.84 92 PRO A O 1
ATOM 762 N N . GLU A 1 93 ? -21.091 -6.962 44.622 1.00 45.78 93 GLU A N 1
ATOM 763 C CA . GLU A 1 93 ? -20.370 -6.551 43.408 1.00 45.78 93 GLU A CA 1
ATOM 764 C C . GLU A 1 93 ? -20.239 -5.023 43.210 1.00 45.78 93 GLU A C 1
ATOM 766 O O . GLU A 1 93 ? -21.022 -4.262 43.782 1.00 45.78 93 GLU A O 1
ATOM 771 N N . PRO A 1 94 ? -19.262 -4.578 42.385 1.00 47.53 94 PRO A N 1
ATOM 772 C CA . PRO A 1 94 ? -18.944 -3.167 42.136 1.00 47.53 94 PRO A CA 1
ATOM 773 C C . PRO A 1 94 ? -20.159 -2.295 41.753 1.00 47.53 94 PRO A C 1
ATOM 775 O O . PRO A 1 94 ? -21.124 -2.796 41.175 1.00 47.53 94 PRO A O 1
ATOM 778 N N . PRO A 1 95 ? -20.091 -0.969 41.995 1.00 54.25 95 PRO A N 1
ATOM 779 C CA . PRO A 1 95 ? -21.218 -0.021 41.964 1.00 54.25 95 PRO A CA 1
ATOM 780 C C . PRO A 1 95 ? -21.717 0.338 40.551 1.00 54.25 95 PRO A C 1
ATOM 782 O O . PRO A 1 95 ? -22.426 1.327 40.362 1.00 54.25 95 PRO A O 1
ATOM 785 N N . ILE A 1 96 ? -21.337 -0.446 39.541 1.00 55.66 96 ILE A N 1
ATOM 786 C CA . ILE A 1 96 ? -21.768 -0.277 38.158 1.00 55.66 96 ILE A CA 1
ATOM 787 C C . ILE A 1 96 ? -22.875 -1.295 37.900 1.00 55.66 96 ILE A C 1
ATOM 789 O O . ILE A 1 96 ? -22.653 -2.502 37.970 1.00 55.66 96 ILE A O 1
ATOM 793 N N . ASP A 1 97 ? -24.067 -0.786 37.593 1.00 66.56 97 ASP A N 1
ATOM 794 C CA . ASP A 1 97 ? -25.240 -1.572 37.223 1.00 66.56 97 ASP A CA 1
ATOM 795 C C . ASP A 1 97 ? -24.870 -2.685 36.220 1.00 66.56 97 ASP A C 1
ATOM 797 O O . ASP A 1 97 ? -24.292 -2.430 35.157 1.00 66.56 97 ASP A O 1
ATOM 801 N N . LYS A 1 98 ? -25.201 -3.939 36.550 1.00 67.12 98 LYS A N 1
ATOM 802 C CA . LYS A 1 98 ? -24.945 -5.101 35.685 1.00 67.12 98 LYS A CA 1
ATOM 803 C C . LYS A 1 98 ? -25.567 -4.933 34.305 1.00 67.12 98 LYS A C 1
ATOM 805 O O . LYS A 1 98 ? -25.035 -5.471 33.332 1.00 67.12 98 LYS A O 1
ATOM 810 N N . ASP A 1 99 ? -26.674 -4.206 34.206 1.00 72.88 99 ASP A N 1
ATOM 811 C CA . ASP A 1 99 ? -27.328 -3.950 32.929 1.00 72.88 99 ASP A CA 1
ATOM 812 C C . ASP A 1 99 ? -26.575 -2.900 32.101 1.00 72.88 99 ASP A C 1
ATOM 814 O O . ASP A 1 99 ? -26.481 -3.045 30.882 1.00 72.88 99 ASP A O 1
ATOM 818 N N . TYR A 1 100 ? -25.900 -1.944 32.746 1.00 73.44 100 TYR A N 1
ATOM 819 C CA . TYR A 1 100 ? -24.986 -1.022 32.069 1.00 73.44 100 TYR A CA 1
ATOM 820 C C . TYR A 1 100 ? -23.740 -1.739 31.5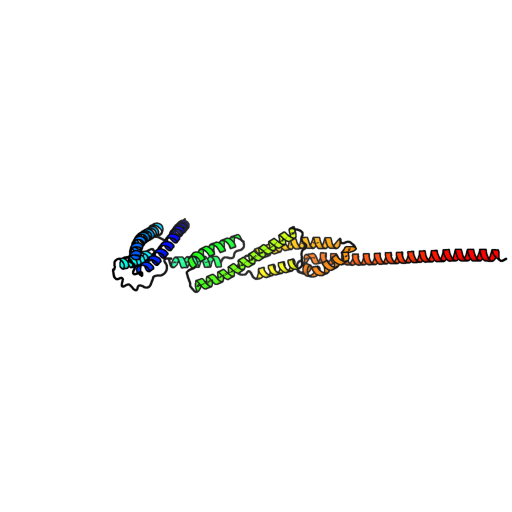32 1.00 73.44 100 TYR A C 1
ATOM 822 O O . TYR A 1 100 ? -23.345 -1.513 30.391 1.00 73.44 100 TYR A O 1
ATOM 830 N N . VAL A 1 101 ? -23.148 -2.667 32.292 1.00 76.00 101 VAL A N 1
ATOM 831 C CA . VAL A 1 101 ? -22.012 -3.472 31.800 1.00 76.00 101 VAL A CA 1
ATOM 832 C C . VAL A 1 101 ? -22.417 -4.302 30.577 1.00 76.00 101 VAL A C 1
ATOM 834 O O . VAL A 1 101 ? -21.676 -4.356 29.594 1.00 76.00 101 VAL A O 1
ATOM 837 N N . LYS A 1 102 ? -23.615 -4.902 30.586 1.00 80.69 102 LYS A N 1
ATOM 838 C CA . LYS A 1 102 ? -24.159 -5.606 29.410 1.00 80.69 102 LYS A CA 1
ATOM 839 C C . LYS A 1 102 ? -24.351 -4.669 28.216 1.00 80.69 102 LYS A C 1
ATOM 841 O O . LYS A 1 102 ? -24.063 -5.076 27.093 1.00 80.69 102 LYS A O 1
ATOM 846 N N . GLU A 1 103 ? -24.813 -3.442 28.443 1.00 83.69 103 GLU A N 1
ATOM 847 C CA . GLU A 1 103 ? -24.986 -2.431 27.394 1.00 83.69 103 GLU A CA 1
ATOM 848 C C . GLU A 1 103 ? -23.639 -2.010 26.782 1.00 83.69 103 GLU A C 1
ATOM 850 O O . GLU A 1 103 ? -23.512 -1.942 25.559 1.00 83.69 103 GLU A O 1
ATOM 855 N N . VAL A 1 104 ? -22.603 -1.809 27.603 1.00 83.69 104 VAL A N 1
ATOM 856 C CA . VAL A 1 104 ? -21.248 -1.483 27.124 1.00 83.69 104 VAL A CA 1
ATOM 857 C C . VAL A 1 104 ? -20.644 -2.648 26.335 1.00 83.69 104 VAL A C 1
ATOM 859 O O . VAL A 1 104 ? -20.050 -2.424 25.281 1.00 83.69 104 VAL A O 1
ATOM 862 N N . ILE A 1 105 ? -20.858 -3.895 26.771 1.00 85.25 105 ILE A N 1
ATOM 863 C CA . ILE A 1 105 ? -20.466 -5.087 26.000 1.00 85.25 105 ILE A CA 1
ATOM 864 C C . ILE A 1 105 ? -21.192 -5.121 24.649 1.00 85.25 105 ILE A C 1
ATOM 866 O O . ILE A 1 105 ? -20.555 -5.344 23.622 1.00 85.25 105 ILE A O 1
ATOM 870 N N . ALA A 1 106 ? -22.499 -4.850 24.622 1.00 87.81 106 ALA A N 1
ATOM 871 C CA . ALA A 1 106 ? -23.265 -4.806 23.378 1.00 87.81 106 ALA A CA 1
ATOM 872 C C . ALA A 1 106 ? -22.772 -3.693 22.434 1.00 87.81 106 ALA A C 1
ATOM 874 O O . ALA A 1 106 ? -22.661 -3.908 21.227 1.00 87.81 106 ALA A O 1
ATOM 875 N N . ARG A 1 107 ? -22.409 -2.516 22.963 1.00 87.81 107 ARG A N 1
ATOM 876 C CA . ARG A 1 107 ? -21.800 -1.435 22.169 1.00 87.81 107 ARG A CA 1
ATOM 877 C C . ARG A 1 107 ? -20.443 -1.849 21.598 1.00 87.81 107 ARG A C 1
ATOM 879 O O . ARG A 1 107 ? -20.190 -1.600 20.422 1.00 87.81 107 ARG A O 1
ATOM 886 N N . ALA A 1 108 ? -19.603 -2.511 22.390 1.00 88.44 108 ALA A N 1
ATOM 887 C CA . ALA A 1 108 ? -18.317 -3.031 21.938 1.00 88.44 108 ALA A CA 1
ATOM 888 C C . ALA A 1 108 ? -18.479 -4.094 20.831 1.00 88.44 108 ALA A C 1
ATOM 890 O O . ALA A 1 108 ? -17.772 -4.061 19.824 1.00 88.44 108 ALA A O 1
ATOM 891 N N . GLU A 1 109 ? -19.474 -4.976 20.946 1.00 90.19 109 GLU A N 1
ATOM 892 C CA . GLU A 1 109 ? -19.828 -5.937 19.892 1.00 90.19 109 GLU A CA 1
ATOM 893 C C . GLU A 1 109 ? -20.313 -5.247 18.607 1.00 90.19 109 GLU A C 1
ATOM 895 O O . GLU A 1 109 ? -19.924 -5.652 17.510 1.00 90.19 109 GLU A O 1
ATOM 900 N N . LEU A 1 110 ? -21.098 -4.169 18.721 1.00 90.88 110 LEU A N 1
ATOM 901 C CA . LEU A 1 110 ? -21.509 -3.366 17.566 1.00 90.88 110 LEU A CA 1
ATOM 902 C C . LEU A 1 110 ? -20.311 -2.716 16.864 1.00 90.88 110 LEU A C 1
ATOM 904 O O . LEU A 1 110 ? -20.280 -2.701 15.637 1.00 90.88 110 LEU A O 1
ATOM 908 N N . ILE A 1 111 ? -19.324 -2.206 17.608 1.00 89.50 111 ILE A N 1
ATOM 909 C CA . ILE A 1 111 ? -18.091 -1.638 17.033 1.00 89.50 111 ILE A CA 1
ATOM 910 C C . ILE A 1 111 ? -17.295 -2.720 16.296 1.00 89.50 111 ILE A C 1
ATOM 912 O O . ILE A 1 111 ? -16.811 -2.494 15.188 1.00 89.50 111 ILE A O 1
ATOM 916 N N . LEU A 1 112 ? -17.194 -3.924 16.862 1.00 88.81 112 LEU A N 1
ATOM 917 C CA . LEU A 1 112 ? -16.523 -5.045 16.201 1.00 88.81 112 LEU A CA 1
ATOM 918 C C . LEU A 1 112 ? -17.223 -5.474 14.908 1.00 88.81 112 LEU A C 1
ATOM 920 O O . LEU A 1 112 ? -16.542 -5.833 13.951 1.00 88.81 112 LEU A O 1
ATOM 924 N N . ALA A 1 113 ? -18.553 -5.398 14.858 1.00 88.81 113 ALA A N 1
ATOM 925 C CA . ALA A 1 113 ? -19.335 -5.743 13.673 1.00 88.81 113 ALA A CA 1
ATOM 926 C C . ALA A 1 113 ? -19.243 -4.706 12.538 1.00 88.81 113 ALA A C 1
ATOM 928 O O . ALA A 1 113 ? -19.581 -5.026 11.396 1.00 88.81 113 ALA A O 1
ATOM 929 N N . ARG A 1 114 ? -18.804 -3.470 12.822 1.00 90.12 114 ARG A N 1
ATOM 930 C CA . ARG A 1 114 ? -18.594 -2.448 11.785 1.00 90.12 114 ARG A CA 1
ATOM 931 C C . ARG A 1 114 ? -17.514 -2.906 10.806 1.00 90.12 114 ARG A C 1
ATOM 933 O O . ARG A 1 114 ? -16.552 -3.564 11.194 1.00 90.12 114 ARG A O 1
ATOM 940 N N . ARG A 1 115 ? -17.675 -2.529 9.540 1.00 88.75 115 ARG A N 1
ATOM 941 C CA . ARG A 1 115 ? -16.651 -2.671 8.503 1.00 88.75 115 ARG A CA 1
ATOM 942 C C . ARG A 1 115 ? -16.219 -1.286 8.067 1.00 88.75 115 ARG A C 1
ATOM 944 O O . ARG A 1 115 ? -16.887 -0.664 7.249 1.00 88.75 115 ARG A O 1
ATOM 951 N N . GLU A 1 116 ? -15.133 -0.813 8.654 1.00 91.88 116 GLU A N 1
ATOM 952 C CA . GLU A 1 116 ? -14.563 0.499 8.381 1.00 91.88 116 GLU A CA 1
ATOM 953 C C . GLU A 1 116 ? -13.975 0.523 6.971 1.00 91.88 116 GLU A C 1
ATOM 955 O O . GLU A 1 116 ? -13.355 -0.443 6.523 1.00 91.88 116 GLU A O 1
ATOM 960 N N . THR A 1 117 ? -14.187 1.628 6.269 1.00 87.94 117 THR A N 1
ATOM 961 C CA . THR A 1 117 ? -13.787 1.821 4.868 1.00 87.94 117 THR A CA 1
ATOM 962 C C . THR A 1 117 ? -12.809 2.979 4.687 1.00 87.94 117 THR A C 1
ATOM 964 O O . THR A 1 117 ? -12.115 3.051 3.670 1.00 87.94 117 THR A O 1
ATOM 967 N N . ASN A 1 118 ? -12.721 3.872 5.674 1.00 87.56 118 ASN A N 1
ATOM 968 C CA . ASN A 1 118 ? -11.895 5.073 5.640 1.00 87.56 118 ASN A CA 1
ATOM 969 C C . ASN A 1 118 ? -11.224 5.361 6.995 1.00 87.56 118 ASN A C 1
ATOM 971 O O . ASN A 1 118 ? -11.582 4.791 8.024 1.00 87.56 118 ASN A O 1
ATOM 975 N N . GLU A 1 119 ? -10.239 6.263 6.975 1.00 88.31 119 GLU A N 1
ATOM 976 C CA . GLU A 1 119 ? -9.432 6.626 8.148 1.00 88.31 119 GLU A CA 1
ATOM 977 C C . GLU A 1 119 ? -10.273 7.224 9.289 1.00 88.31 119 GLU A C 1
ATOM 979 O O . GLU A 1 119 ? -10.009 6.969 10.463 1.00 88.31 119 GLU A O 1
ATOM 984 N N . ASP A 1 120 ? -11.309 7.997 8.957 1.00 89.00 120 ASP A N 1
ATOM 985 C CA . ASP A 1 120 ? -12.158 8.654 9.952 1.00 89.00 120 ASP A CA 1
ATOM 986 C C . ASP A 1 120 ? -13.038 7.645 10.703 1.00 89.00 120 ASP A C 1
ATOM 988 O O . ASP A 1 120 ? -13.186 7.741 11.922 1.00 89.00 120 ASP A O 1
ATOM 992 N N . GLU A 1 121 ? -13.564 6.635 10.006 1.00 90.25 121 GLU A N 1
ATOM 993 C CA . GLU A 1 121 ? -14.297 5.508 10.592 1.00 90.25 121 GLU A CA 1
ATOM 994 C C . GLU A 1 121 ? -13.405 4.642 11.486 1.00 90.25 121 GLU A C 1
ATOM 996 O O . GLU A 1 121 ? -13.848 4.204 12.554 1.00 90.25 121 GLU A O 1
ATOM 1001 N N . VAL A 1 122 ? -12.145 4.431 11.087 1.00 90.12 122 VAL A N 1
ATOM 1002 C CA . VAL A 1 122 ? -11.140 3.752 11.920 1.00 90.12 122 VAL A CA 1
ATOM 1003 C C . VAL A 1 122 ? -10.900 4.552 13.196 1.00 90.12 122 VAL A C 1
ATOM 1005 O O . VAL A 1 122 ? -11.026 4.010 14.293 1.00 90.12 122 VAL A O 1
ATOM 1008 N N . ARG A 1 123 ? -10.642 5.861 13.081 1.00 90.69 123 ARG A N 1
ATOM 1009 C CA . ARG A 1 123 ? -10.400 6.744 14.232 1.00 90.69 123 ARG A CA 1
ATOM 1010 C C . ARG A 1 123 ? -11.604 6.803 15.175 1.00 90.69 123 ARG A C 1
ATOM 1012 O O . ARG A 1 123 ? -11.438 6.747 16.391 1.00 90.69 123 ARG A O 1
ATOM 1019 N N . ALA A 1 124 ? -12.817 6.870 14.627 1.00 90.25 124 ALA A N 1
ATOM 1020 C CA . ALA A 1 124 ? -14.047 6.828 15.409 1.00 90.25 124 ALA A CA 1
ATOM 1021 C C . ALA A 1 124 ? -14.202 5.498 16.160 1.00 90.25 124 ALA A C 1
ATOM 1023 O O . ALA A 1 124 ? -14.557 5.505 17.335 1.00 90.25 124 ALA A O 1
ATOM 1024 N N . SER A 1 125 ? -13.895 4.372 15.513 1.00 89.94 125 SER A N 1
ATOM 1025 C CA . SER A 1 125 ? -14.014 3.039 16.115 1.00 89.94 125 SER A CA 1
ATOM 1026 C C . SER A 1 125 ? -12.947 2.771 17.179 1.00 89.94 125 SER A C 1
ATOM 1028 O O . SER A 1 125 ? -13.255 2.137 18.186 1.00 89.94 125 SER A O 1
ATOM 1030 N N . LEU A 1 126 ? -11.728 3.295 17.003 1.00 91.31 126 LEU A N 1
ATOM 1031 C CA . LEU A 1 126 ? -10.682 3.291 18.032 1.00 91.31 126 LEU A CA 1
ATOM 1032 C C . LEU A 1 126 ? -11.139 4.063 19.279 1.00 91.31 126 LEU A C 1
ATOM 1034 O O . LEU A 1 126 ? -11.156 3.492 20.365 1.00 91.31 126 LEU A O 1
ATOM 1038 N N . ASN A 1 127 ? -11.604 5.305 19.111 1.00 91.38 127 ASN A N 1
ATOM 1039 C CA . ASN A 1 127 ? -12.088 6.134 20.221 1.00 91.38 127 ASN A CA 1
ATOM 1040 C C . ASN A 1 127 ? -13.308 5.508 20.924 1.00 91.38 127 ASN A C 1
ATOM 1042 O O . ASN A 1 127 ? -13.349 5.416 22.149 1.00 91.38 127 ASN A O 1
ATOM 1046 N N . ASP A 1 128 ? -14.295 5.037 20.152 1.00 88.94 128 ASP A N 1
ATOM 1047 C CA . ASP A 1 128 ? -15.49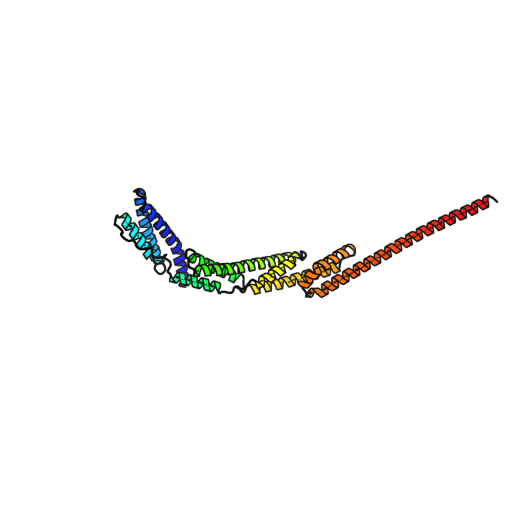4 4.376 20.680 1.00 88.94 128 ASP A CA 1
ATOM 1048 C C . ASP A 1 128 ? -15.136 3.119 21.500 1.00 88.94 128 ASP A C 1
ATOM 1050 O O . ASP A 1 128 ? -15.797 2.817 22.499 1.00 88.94 128 ASP A O 1
ATOM 1054 N N . MET A 1 129 ? -14.113 2.363 21.083 1.00 90.50 129 MET A N 1
ATOM 1055 C CA . MET A 1 129 ? -13.667 1.171 21.804 1.00 90.50 129 MET A CA 1
ATOM 1056 C C . MET A 1 129 ? -12.807 1.515 23.023 1.00 90.50 129 MET A C 1
ATOM 1058 O O . MET A 1 129 ? -12.904 0.828 24.038 1.00 90.50 129 MET A O 1
ATOM 1062 N N . GLU A 1 130 ? -11.997 2.572 22.970 1.00 89.88 130 GLU A N 1
ATOM 1063 C CA . GLU A 1 130 ? -11.289 3.093 24.145 1.00 89.88 130 GLU A CA 1
ATOM 1064 C C . GLU A 1 130 ? -12.268 3.510 25.247 1.00 89.88 130 GLU A C 1
ATOM 1066 O O . GLU A 1 130 ? -12.077 3.125 26.404 1.00 89.88 130 GLU A O 1
ATOM 1071 N N . ASP A 1 131 ? -13.367 4.181 24.884 1.00 84.38 131 ASP A N 1
ATOM 1072 C CA . ASP A 1 131 ? -14.456 4.519 25.807 1.00 84.38 131 ASP A CA 1
ATOM 1073 C C . ASP A 1 131 ? -15.071 3.261 26.449 1.00 84.38 131 ASP A C 1
ATOM 1075 O O . ASP A 1 131 ? -15.319 3.223 27.657 1.00 84.38 131 ASP A O 1
ATOM 1079 N N . CYS A 1 132 ? -15.299 2.202 25.660 1.00 84.94 132 CYS A N 1
ATOM 1080 C CA . CYS A 1 132 ? -15.818 0.930 26.176 1.00 84.94 132 CYS A CA 1
ATOM 1081 C C . CYS A 1 132 ? -14.798 0.232 27.092 1.00 84.94 132 CYS A C 1
ATOM 1083 O O . CYS A 1 132 ? -15.150 -0.259 28.165 1.00 84.94 132 CYS A O 1
ATOM 1085 N N . ASN A 1 133 ? -13.522 0.224 26.705 1.00 85.75 133 ASN A N 1
ATOM 1086 C CA . ASN A 1 133 ? -12.438 -0.388 27.469 1.00 85.75 133 ASN A CA 1
ATOM 1087 C C . ASN A 1 133 ? -12.163 0.339 28.787 1.00 85.75 133 ASN A C 1
ATOM 1089 O O . ASN A 1 133 ? -11.781 -0.318 29.751 1.00 85.75 133 ASN A O 1
ATOM 1093 N N . ALA A 1 134 ? -12.377 1.654 28.865 1.00 83.56 134 ALA A N 1
ATOM 1094 C CA . ALA A 1 134 ? -12.245 2.405 30.112 1.00 83.56 134 ALA A CA 1
ATOM 1095 C C . ALA A 1 134 ? -13.220 1.905 31.192 1.00 83.56 134 ALA A C 1
ATOM 1097 O O . ALA A 1 134 ? -12.849 1.821 32.358 1.00 83.56 134 ALA A O 1
ATOM 1098 N N . VAL A 1 135 ? -14.438 1.518 30.798 1.00 79.25 135 VAL A N 1
ATOM 1099 C CA . VAL A 1 135 ? -15.454 0.962 31.709 1.00 79.25 135 VAL A CA 1
ATOM 1100 C C . VAL A 1 135 ? -15.210 -0.524 31.990 1.00 79.25 135 VAL A C 1
ATOM 1102 O O . VAL A 1 135 ? -15.416 -0.991 33.106 1.00 79.25 135 VAL A O 1
ATOM 1105 N N . LEU A 1 136 ? -14.775 -1.281 30.980 1.00 80.94 136 LEU A N 1
ATOM 1106 C CA . LEU A 1 136 ? -14.618 -2.738 31.055 1.00 80.94 136 LEU A CA 1
ATOM 1107 C C . LEU A 1 136 ? -13.237 -3.197 31.554 1.00 80.94 136 LEU A C 1
ATOM 1109 O O . LEU A 1 136 ? -12.989 -4.403 31.602 1.00 80.94 136 LEU A O 1
ATOM 1113 N N . ARG A 1 137 ? -12.326 -2.275 31.894 1.00 78.75 137 ARG A N 1
ATOM 1114 C CA . ARG A 1 137 ? -10.927 -2.582 32.246 1.00 78.75 137 ARG A CA 1
ATOM 1115 C C . ARG A 1 137 ? -10.821 -3.579 33.398 1.00 78.75 137 ARG A C 1
ATOM 1117 O O . ARG A 1 137 ? -10.140 -4.591 33.257 1.00 78.75 137 ARG A O 1
ATOM 1124 N N . ASP A 1 138 ? -11.553 -3.324 34.477 1.00 77.38 138 ASP A N 1
ATOM 1125 C CA . ASP A 1 138 ? -11.470 -4.109 35.716 1.00 77.38 138 ASP A CA 1
ATOM 1126 C C . ASP A 1 138 ? -12.426 -5.314 35.724 1.00 77.38 138 ASP A C 1
ATOM 1128 O O . ASP A 1 138 ? -12.467 -6.099 36.671 1.00 77.38 138 ASP A O 1
ATOM 1132 N N . TRP A 1 139 ? -13.181 -5.499 34.638 1.00 76.06 139 TRP A N 1
ATOM 1133 C CA . TRP A 1 139 ? -14.101 -6.615 34.470 1.00 76.06 139 TRP A CA 1
ATOM 1134 C C . TRP A 1 139 ? -13.413 -7.781 33.760 1.00 76.06 139 TRP A C 1
ATOM 1136 O O . TRP A 1 139 ? -12.707 -7.613 32.761 1.00 76.06 139 TRP A O 1
ATOM 1146 N N . SER A 1 140 ? -13.657 -8.994 34.257 1.00 76.69 140 SER A N 1
ATOM 1147 C CA . SER A 1 140 ? -13.184 -10.233 33.640 1.00 76.69 140 SER A CA 1
ATOM 1148 C C . SER A 1 140 ? -14.346 -11.200 33.438 1.00 76.69 140 SER A C 1
ATOM 1150 O O . SER A 1 140 ? -15.158 -11.450 34.327 1.00 76.69 140 SER A O 1
ATOM 1152 N N . SER A 1 141 ? -14.473 -11.707 32.217 1.00 82.00 141 SER A N 1
ATOM 1153 C CA . SER A 1 141 ? -15.398 -12.782 31.869 1.00 82.00 141 SER A CA 1
ATOM 1154 C C . SER A 1 141 ? -14.934 -13.411 30.561 1.00 82.00 141 SER A C 1
ATOM 1156 O O . SER A 1 141 ? -14.375 -12.714 29.718 1.00 82.00 141 SER A O 1
ATOM 1158 N N . LYS A 1 142 ? -15.247 -14.693 30.335 1.00 83.69 142 LYS A N 1
ATOM 1159 C CA . LYS A 1 142 ? -14.891 -15.377 29.077 1.00 83.69 142 LYS A CA 1
ATOM 1160 C C . LYS A 1 142 ? -15.352 -14.606 27.832 1.00 83.69 142 LYS A C 1
ATOM 1162 O O . LYS A 1 142 ? -14.616 -14.507 26.860 1.00 83.69 142 LYS A O 1
ATOM 1167 N N . ARG A 1 143 ? -16.547 -14.003 27.888 1.00 84.56 143 ARG A N 1
ATOM 1168 C CA . ARG A 1 143 ? -17.096 -13.179 26.799 1.00 84.56 143 ARG A CA 1
ATOM 1169 C C . ARG A 1 143 ? -16.276 -11.907 26.563 1.00 84.56 143 ARG A C 1
ATOM 1171 O O . ARG A 1 143 ? -16.073 -11.531 25.416 1.00 84.56 143 ARG A O 1
ATOM 1178 N N . LEU A 1 144 ? -15.802 -11.254 27.626 1.00 83.81 144 LEU A N 1
ATOM 1179 C CA . LEU A 1 144 ? -14.929 -10.080 27.519 1.00 83.81 144 LEU A CA 1
ATOM 1180 C C . LEU A 1 144 ? -13.550 -10.443 26.967 1.00 83.81 144 LEU A C 1
ATOM 1182 O O . LEU A 1 144 ? -13.010 -9.690 26.164 1.00 83.81 144 LEU A O 1
ATOM 1186 N N . ASP A 1 145 ? -13.004 -11.595 27.349 1.00 86.06 145 ASP A N 1
ATOM 1187 C CA . ASP A 1 145 ? -11.711 -12.060 26.839 1.00 86.06 145 ASP A CA 1
ATOM 1188 C C . ASP A 1 145 ? -11.787 -12.377 25.337 1.00 86.06 145 ASP A C 1
ATOM 1190 O O . ASP A 1 145 ? -10.928 -11.951 24.565 1.00 86.06 145 ASP A O 1
ATOM 1194 N N . GLU A 1 146 ? -12.865 -13.030 24.890 1.00 89.56 146 GLU A N 1
ATOM 1195 C CA . GLU A 1 146 ? -13.146 -13.226 23.462 1.00 89.56 146 GLU A CA 1
ATOM 1196 C C . GLU A 1 146 ? -13.318 -11.898 22.712 1.00 89.56 146 GLU A C 1
ATOM 1198 O O . GLU A 1 146 ? -12.831 -11.750 21.589 1.00 89.56 146 GLU A O 1
ATOM 1203 N N . LEU A 1 147 ? -13.995 -10.920 23.324 1.00 89.75 147 LEU A N 1
ATOM 1204 C CA . LEU A 1 147 ? -14.184 -9.592 22.743 1.00 89.75 147 LEU A CA 1
ATOM 1205 C C . LEU A 1 147 ? -12.840 -8.877 22.570 1.00 89.75 147 LEU A C 1
ATOM 1207 O O . LEU A 1 147 ? -12.555 -8.366 21.487 1.00 89.75 147 LEU A O 1
ATOM 1211 N N . ARG A 1 148 ? -11.989 -8.900 23.603 1.00 89.56 148 ARG A N 1
ATOM 1212 C CA . ARG A 1 148 ? -10.633 -8.332 23.573 1.00 89.56 148 ARG A CA 1
ATOM 1213 C C . ARG A 1 148 ? -9.777 -8.984 22.489 1.00 89.56 148 ARG A C 1
ATOM 1215 O O . ARG A 1 148 ? -9.125 -8.266 21.742 1.00 89.56 148 ARG A O 1
ATOM 1222 N N . LEU A 1 149 ? -9.834 -10.309 22.338 1.00 91.50 149 LEU A N 1
ATOM 1223 C CA . LEU A 1 149 ? -9.125 -11.027 21.269 1.00 91.50 149 LEU A CA 1
ATOM 1224 C C . LEU A 1 149 ? -9.580 -10.599 19.867 1.00 91.50 149 LEU A C 1
ATOM 1226 O O . LEU A 1 149 ? -8.750 -10.371 18.989 1.00 91.50 149 LEU A O 1
ATOM 1230 N N . ARG A 1 150 ? -10.894 -10.463 19.643 1.00 91.38 150 ARG A N 1
ATOM 1231 C CA . ARG A 1 150 ? -11.428 -9.993 18.350 1.00 91.38 150 ARG A CA 1
ATOM 1232 C C . ARG A 1 150 ? -11.056 -8.541 18.073 1.00 91.38 150 ARG A C 1
ATOM 1234 O O . ARG A 1 150 ? -10.763 -8.200 16.930 1.00 91.38 150 ARG A O 1
ATOM 1241 N N . TRP A 1 151 ? -11.070 -7.699 19.103 1.00 93.06 151 TRP A N 1
ATOM 1242 C CA . TRP A 1 151 ? -10.633 -6.313 18.990 1.00 93.06 151 TRP A CA 1
ATOM 1243 C C . TRP A 1 151 ? -9.153 -6.210 18.648 1.00 93.06 151 TRP A C 1
ATOM 1245 O O . TRP A 1 151 ? -8.806 -5.461 17.744 1.00 93.06 151 TRP A O 1
ATOM 1255 N N . GLU A 1 152 ? -8.304 -6.998 19.303 1.00 92.56 152 GLU A N 1
ATOM 1256 C CA . GLU A 1 152 ? -6.873 -7.043 19.013 1.00 92.56 152 GLU A CA 1
ATOM 1257 C C . GLU A 1 152 ? -6.621 -7.428 17.550 1.00 92.56 152 GLU A C 1
ATOM 1259 O O . GLU A 1 152 ? -5.919 -6.716 16.842 1.00 92.56 152 GLU A O 1
ATOM 1264 N N . ALA A 1 153 ? -7.287 -8.477 17.051 1.00 91.62 153 ALA A N 1
ATOM 1265 C CA . ALA A 1 153 ? -7.181 -8.877 15.647 1.00 91.62 153 ALA A CA 1
ATOM 1266 C C . ALA A 1 153 ? -7.607 -7.757 14.677 1.00 91.62 153 ALA A C 1
ATOM 1268 O O . ALA A 1 153 ? -6.943 -7.516 13.670 1.00 91.62 153 ALA A O 1
ATOM 1269 N N . LYS A 1 154 ? -8.694 -7.041 14.994 1.00 92.31 154 LYS A N 1
ATOM 1270 C CA . LYS A 1 154 ? -9.178 -5.910 14.191 1.00 92.31 154 LYS A CA 1
ATOM 1271 C C . LYS A 1 154 ? -8.229 -4.705 14.258 1.00 92.31 154 LYS A C 1
ATOM 1273 O O . LYS A 1 154 ? -7.998 -4.055 13.242 1.00 92.31 154 LYS A O 1
ATOM 1278 N N . ARG A 1 155 ? -7.629 -4.436 15.422 1.00 92.31 155 ARG A N 1
ATOM 1279 C CA . ARG A 1 155 ? -6.618 -3.386 15.601 1.00 92.31 155 ARG A CA 1
ATOM 1280 C C . ARG A 1 155 ? -5.352 -3.686 14.801 1.00 92.31 155 ARG A C 1
ATOM 1282 O O . ARG A 1 155 ? -4.850 -2.788 14.135 1.00 92.31 155 ARG A O 1
ATOM 1289 N N . CYS A 1 156 ? -4.895 -4.939 14.780 1.00 91.12 156 CYS A N 1
ATOM 1290 C CA . CYS A 1 156 ? -3.777 -5.348 13.931 1.00 91.12 156 CYS A CA 1
ATOM 1291 C C . CYS A 1 156 ? -4.056 -5.091 12.438 1.00 91.12 156 CYS A C 1
ATOM 1293 O O . CYS A 1 156 ? -3.157 -4.651 11.725 1.00 91.12 156 CYS A O 1
ATOM 1295 N N . GLU A 1 157 ? -5.289 -5.307 11.952 1.00 91.50 157 GLU A N 1
ATOM 1296 C CA . GLU A 1 157 ? -5.654 -4.938 10.572 1.00 91.50 157 GLU A CA 1
ATOM 1297 C C . GLU A 1 157 ? -5.592 -3.422 10.333 1.00 91.50 157 GLU A C 1
ATOM 1299 O O . GLU A 1 157 ? -5.092 -2.992 9.293 1.00 91.50 157 GLU A O 1
ATOM 1304 N N . PHE A 1 158 ? -6.060 -2.605 11.283 1.00 91.94 158 PHE A N 1
ATOM 1305 C CA . PHE A 1 158 ? -5.965 -1.144 11.182 1.00 91.94 158 PHE A CA 1
ATOM 1306 C C . PHE A 1 158 ? -4.513 -0.664 11.115 1.00 91.94 158 PHE A C 1
ATOM 1308 O O . PHE A 1 158 ? -4.179 0.159 10.264 1.00 91.94 158 PHE A O 1
ATOM 1315 N N . GLU A 1 159 ? -3.646 -1.205 11.971 1.00 91.56 159 GLU A N 1
ATOM 1316 C CA . GLU A 1 159 ? -2.216 -0.884 11.991 1.00 91.56 159 GLU A CA 1
ATOM 1317 C C . GLU A 1 159 ? -1.531 -1.294 10.682 1.00 91.56 159 GLU A C 1
ATOM 1319 O O . GLU A 1 159 ? -0.791 -0.501 10.098 1.00 91.56 159 GLU A O 1
ATOM 1324 N N . LEU A 1 160 ? -1.818 -2.499 10.178 1.00 91.75 160 LEU A N 1
ATOM 1325 C CA . LEU A 1 160 ? -1.280 -2.986 8.907 1.00 91.75 160 LEU A CA 1
ATOM 1326 C C . LEU A 1 160 ? -1.716 -2.103 7.731 1.00 91.75 160 LEU A C 1
ATOM 1328 O O . LEU A 1 160 ? -0.901 -1.757 6.868 1.00 91.75 160 LEU A O 1
ATOM 1332 N N . TRP A 1 161 ? -2.995 -1.721 7.695 1.00 93.19 161 TRP A N 1
ATOM 1333 C CA . TRP A 1 161 ? -3.525 -0.818 6.678 1.00 93.19 161 TRP A CA 1
ATOM 1334 C C . TRP A 1 161 ? -2.857 0.559 6.747 1.00 93.19 161 TRP A C 1
ATOM 1336 O O . TRP A 1 161 ? -2.436 1.081 5.715 1.00 93.19 161 TRP A O 1
ATOM 1346 N N . GLN A 1 162 ? -2.702 1.124 7.946 1.00 92.50 162 GLN A N 1
ATOM 1347 C CA . GLN A 1 162 ? -2.079 2.433 8.129 1.00 92.50 162 GLN A CA 1
ATOM 1348 C C . GLN A 1 162 ? -0.611 2.424 7.689 1.00 92.50 162 GLN A C 1
ATOM 1350 O O . GLN A 1 162 ? -0.212 3.271 6.893 1.00 92.50 162 GLN A O 1
ATOM 1355 N N . GLN A 1 163 ? 0.167 1.422 8.111 1.00 92.69 163 GLN A N 1
ATOM 1356 C CA . GLN A 1 163 ? 1.559 1.249 7.675 1.00 92.69 163 GLN A CA 1
ATOM 1357 C C . GLN A 1 163 ? 1.664 1.134 6.149 1.00 92.69 163 GLN A C 1
ATOM 1359 O O . GLN A 1 163 ? 2.538 1.743 5.531 1.00 92.69 163 GLN A O 1
ATOM 1364 N N . SER A 1 164 ? 0.745 0.389 5.531 1.00 91.44 164 SER A N 1
ATOM 1365 C CA . SER A 1 164 ? 0.689 0.224 4.077 1.00 91.44 164 SER A CA 1
ATOM 1366 C C . SER A 1 164 ? 0.376 1.541 3.359 1.00 91.44 164 SER A C 1
ATOM 1368 O O . SER A 1 164 ? 1.050 1.894 2.393 1.00 91.44 164 SER A O 1
ATOM 1370 N N . MET A 1 165 ? -0.612 2.298 3.844 1.00 91.06 165 MET A N 1
ATOM 1371 C CA . MET A 1 165 ? -0.981 3.606 3.292 1.00 91.06 165 MET A CA 1
ATOM 1372 C C . MET A 1 165 ? 0.142 4.634 3.438 1.00 91.06 165 MET A C 1
ATOM 1374 O O . MET A 1 165 ? 0.426 5.369 2.492 1.00 91.06 165 MET A O 1
ATOM 1378 N N . ASP A 1 166 ? 0.814 4.668 4.587 1.00 91.94 166 ASP A N 1
ATOM 1379 C CA . ASP A 1 166 ? 1.955 5.554 4.810 1.00 91.94 166 ASP A CA 1
ATOM 1380 C C . ASP A 1 166 ? 3.122 5.195 3.896 1.00 91.94 166 ASP A C 1
ATOM 1382 O O . ASP A 1 166 ? 3.788 6.083 3.359 1.00 91.94 166 ASP A O 1
ATOM 1386 N N . ARG A 1 167 ? 3.336 3.903 3.631 1.00 90.75 167 ARG A N 1
ATOM 1387 C CA . ARG A 1 167 ? 4.376 3.483 2.698 1.00 90.75 167 ARG A CA 1
ATOM 1388 C C . ARG A 1 167 ? 4.060 3.851 1.251 1.00 90.75 167 ARG A C 1
ATOM 1390 O O . ARG A 1 167 ? 4.954 4.308 0.545 1.00 90.75 167 ARG A O 1
ATOM 1397 N N . ILE A 1 168 ? 2.799 3.736 0.829 1.00 90.75 168 ILE A N 1
ATOM 1398 C CA . ILE A 1 168 ? 2.340 4.233 -0.480 1.00 90.75 168 ILE A CA 1
ATOM 1399 C C . ILE A 1 168 ? 2.625 5.733 -0.610 1.00 90.75 168 ILE A C 1
ATOM 1401 O O . ILE A 1 168 ? 3.183 6.146 -1.622 1.00 90.75 168 ILE A O 1
ATOM 1405 N N . ARG A 1 169 ? 2.296 6.534 0.413 1.00 90.88 169 ARG A N 1
ATOM 1406 C CA . ARG A 1 169 ? 2.571 7.983 0.423 1.00 90.88 169 ARG A CA 1
ATOM 1407 C C . ARG A 1 169 ? 4.070 8.275 0.308 1.00 90.88 169 ARG A C 1
ATOM 1409 O O . ARG A 1 169 ? 4.467 9.080 -0.521 1.00 90.88 169 ARG A O 1
ATOM 1416 N N . GLN A 1 170 ? 4.911 7.562 1.060 1.00 90.06 170 GLN A N 1
ATOM 1417 C CA . GLN A 1 170 ? 6.371 7.717 0.979 1.00 90.06 170 GLN A CA 1
ATOM 1418 C C . GLN A 1 170 ? 6.931 7.399 -0.414 1.00 90.06 170 GLN A C 1
ATOM 1420 O O . GLN A 1 170 ? 7.860 8.066 -0.872 1.00 90.06 170 GLN A O 1
ATOM 1425 N N . ILE A 1 171 ? 6.398 6.371 -1.080 1.00 87.94 171 ILE A N 1
ATOM 1426 C CA . ILE A 1 171 ? 6.801 6.033 -2.449 1.00 87.94 171 ILE A CA 1
ATOM 1427 C C . ILE A 1 171 ? 6.337 7.130 -3.411 1.00 87.94 171 ILE A C 1
ATOM 1429 O O . ILE A 1 171 ? 7.139 7.575 -4.226 1.00 87.94 171 ILE A O 1
ATOM 1433 N N . ASP A 1 172 ? 5.094 7.598 -3.293 1.00 88.56 172 ASP A N 1
ATOM 1434 C CA . ASP A 1 172 ? 4.564 8.693 -4.115 1.00 88.56 172 ASP A CA 1
ATOM 1435 C C . ASP A 1 172 ? 5.429 9.961 -3.996 1.00 88.56 172 ASP A C 1
ATOM 1437 O O . ASP A 1 172 ? 5.925 10.475 -4.999 1.00 88.56 172 ASP A O 1
ATOM 1441 N N . ASP A 1 173 ? 5.741 10.387 -2.769 1.00 88.44 173 ASP A N 1
ATOM 1442 C CA . ASP A 1 173 ? 6.615 11.537 -2.501 1.00 88.44 173 ASP A CA 1
ATOM 1443 C C . ASP A 1 173 ? 8.019 11.345 -3.103 1.00 88.44 173 ASP A C 1
ATOM 1445 O O . ASP A 1 173 ? 8.608 12.262 -3.681 1.00 88.44 173 ASP A O 1
ATOM 1449 N N . SER A 1 174 ? 8.570 10.131 -3.004 1.00 86.44 174 SER A N 1
ATOM 1450 C CA . SER A 1 174 ? 9.871 9.791 -3.587 1.00 86.44 174 SER A CA 1
ATOM 1451 C C . SER A 1 174 ? 9.871 9.910 -5.116 1.00 86.44 174 SER A C 1
ATOM 1453 O O . SER A 1 174 ? 10.858 10.374 -5.692 1.00 86.44 174 SER A O 1
ATOM 1455 N N . LEU A 1 175 ? 8.779 9.511 -5.772 1.00 82.31 175 LEU A N 1
ATOM 1456 C CA . LEU A 1 175 ? 8.625 9.601 -7.226 1.00 82.31 175 LEU A CA 1
ATOM 1457 C C . LEU A 1 175 ? 8.423 11.043 -7.688 1.00 82.31 175 LEU A C 1
ATOM 1459 O O . LEU A 1 175 ? 9.012 11.445 -8.689 1.00 82.31 175 LEU A O 1
ATOM 1463 N N . GLN A 1 176 ? 7.670 11.849 -6.935 1.00 82.38 176 GLN A N 1
ATOM 1464 C CA . GLN A 1 176 ? 7.514 13.281 -7.215 1.00 82.38 176 GLN A CA 1
ATOM 1465 C C . GLN A 1 176 ? 8.848 14.035 -7.126 1.00 82.38 176 GLN A C 1
ATOM 1467 O O . GLN A 1 176 ? 9.109 14.945 -7.911 1.00 82.38 176 GLN A O 1
ATOM 1472 N N . LEU A 1 177 ? 9.745 13.604 -6.234 1.00 81.94 177 LEU A N 1
ATOM 1473 C CA . LEU A 1 177 ? 11.120 14.106 -6.142 1.00 81.94 177 LEU A CA 1
ATOM 1474 C C . LEU A 1 177 ? 12.050 13.569 -7.250 1.00 81.94 177 LEU A C 1
ATOM 1476 O O . LEU A 1 177 ? 13.266 13.735 -7.158 1.00 81.94 177 LEU A O 1
ATOM 1480 N N . SER A 1 178 ? 11.499 12.943 -8.298 1.00 67.19 178 SER A N 1
ATOM 1481 C CA . SER A 1 178 ? 12.222 12.427 -9.470 1.00 67.19 178 SER A CA 1
ATOM 1482 C C . SER A 1 178 ? 13.293 11.382 -9.140 1.00 67.19 178 SER A C 1
ATOM 1484 O O . SER A 1 178 ? 14.263 11.218 -9.883 1.00 67.19 178 SER A O 1
ATOM 1486 N N . LYS A 1 179 ? 13.150 10.658 -8.022 1.00 70.00 179 LYS A N 1
ATOM 1487 C CA . LYS A 1 179 ? 14.057 9.545 -7.729 1.00 70.00 179 LYS A CA 1
ATOM 1488 C C . LYS A 1 179 ? 13.787 8.388 -8.694 1.00 70.00 179 LYS A C 1
ATOM 1490 O O . LYS A 1 179 ? 12.624 8.097 -8.985 1.00 70.00 179 LYS A O 1
ATOM 1495 N N . PRO A 1 180 ? 14.836 7.706 -9.183 1.00 69.31 180 PRO A N 1
ATOM 1496 C CA . PRO A 1 180 ? 14.655 6.555 -10.051 1.00 69.31 180 PRO A CA 1
ATOM 1497 C C . PRO A 1 180 ? 13.880 5.462 -9.312 1.00 69.31 180 PRO A C 1
ATOM 1499 O O . PRO A 1 180 ? 14.162 5.161 -8.156 1.00 69.31 180 PRO A O 1
ATOM 1502 N N . VAL A 1 181 ? 12.920 4.845 -10.001 1.00 74.38 181 VAL A N 1
ATOM 1503 C CA . VAL A 1 181 ? 12.236 3.652 -9.493 1.00 74.38 181 VAL A CA 1
ATOM 1504 C C . VAL A 1 181 ? 13.256 2.519 -9.405 1.00 74.38 181 VAL A C 1
ATOM 1506 O O . VAL A 1 181 ? 13.857 2.129 -10.412 1.00 74.38 181 VAL A O 1
ATOM 1509 N N . GLU A 1 182 ? 13.460 2.001 -8.202 1.00 74.81 182 GLU A N 1
ATOM 1510 C CA . GLU A 1 182 ? 14.334 0.862 -7.942 1.00 74.81 182 GLU A CA 1
ATOM 1511 C C . GLU A 1 182 ? 13.532 -0.448 -7.912 1.00 74.81 182 GLU A C 1
ATOM 1513 O O . GLU A 1 182 ? 12.329 -0.460 -7.638 1.00 74.81 182 GLU A O 1
ATOM 1518 N N . SER A 1 183 ? 14.214 -1.578 -8.125 1.00 72.88 183 SER A N 1
ATOM 1519 C CA . SER A 1 183 ? 13.637 -2.923 -7.939 1.00 72.88 183 SER A CA 1
ATOM 1520 C C . SER A 1 183 ? 13.052 -3.101 -6.525 1.00 72.88 183 SER A C 1
ATOM 1522 O O . SER A 1 183 ? 11.973 -3.671 -6.343 1.00 72.88 183 SER A O 1
ATOM 1524 N N . SER A 1 184 ? 13.700 -2.499 -5.520 1.00 80.88 184 SER A N 1
ATOM 1525 C CA . SER A 1 184 ? 13.245 -2.471 -4.125 1.00 80.88 184 SER A CA 1
ATOM 1526 C C . SER A 1 184 ? 11.840 -1.865 -3.971 1.00 80.88 184 SER A C 1
ATOM 1528 O O . SER A 1 184 ? 11.018 -2.399 -3.221 1.00 80.88 184 SER A O 1
ATOM 1530 N N . THR A 1 185 ? 11.535 -0.806 -4.729 1.00 82.19 185 THR A N 1
ATOM 1531 C CA . THR A 1 185 ? 10.229 -0.136 -4.751 1.00 82.19 185 THR A CA 1
ATOM 1532 C C . THR A 1 185 ? 9.154 -1.035 -5.361 1.00 82.19 185 THR A C 1
ATOM 1534 O O . THR A 1 185 ? 8.065 -1.158 -4.807 1.00 82.19 185 THR A O 1
ATOM 1537 N N . LEU A 1 186 ? 9.458 -1.730 -6.463 1.00 80.62 186 LEU A N 1
ATOM 1538 C CA . LEU A 1 186 ? 8.519 -2.667 -7.096 1.00 80.62 186 LEU A CA 1
ATOM 1539 C C . LEU A 1 186 ? 8.221 -3.874 -6.193 1.00 80.62 186 LEU A C 1
ATOM 1541 O O . LEU A 1 186 ? 7.066 -4.282 -6.050 1.00 80.62 186 LEU A O 1
ATOM 1545 N N . ALA A 1 187 ? 9.246 -4.422 -5.536 1.00 83.06 187 ALA A N 1
ATOM 1546 C CA . ALA A 1 187 ? 9.087 -5.504 -4.565 1.00 83.06 187 ALA A CA 1
ATOM 1547 C C . ALA A 1 187 ? 8.241 -5.076 -3.356 1.00 83.06 187 ALA A C 1
ATOM 1549 O O . ALA A 1 187 ? 7.481 -5.865 -2.794 1.00 83.06 187 ALA A O 1
ATOM 1550 N N . GLU A 1 188 ? 8.357 -3.820 -2.939 1.00 86.19 188 GLU A N 1
ATOM 1551 C CA . GLU A 1 188 ? 7.533 -3.247 -1.885 1.00 86.19 188 GLU A CA 1
ATOM 1552 C C . GLU A 1 188 ? 6.069 -3.074 -2.289 1.00 86.19 188 GLU A C 1
ATOM 1554 O O . GLU A 1 188 ? 5.189 -3.489 -1.537 1.00 86.19 188 GLU A O 1
ATOM 1559 N N . LEU A 1 189 ? 5.791 -2.577 -3.495 1.00 85.81 189 LEU A N 1
ATOM 1560 C CA . LEU A 1 189 ? 4.419 -2.472 -3.999 1.00 85.81 189 LEU A CA 1
ATOM 1561 C C . LEU A 1 189 ? 3.724 -3.836 -4.072 1.00 85.81 189 LEU A C 1
ATOM 1563 O O . LEU A 1 189 ? 2.569 -3.950 -3.667 1.00 85.81 189 LEU A O 1
ATOM 1567 N N . ARG A 1 190 ? 4.441 -4.891 -4.487 1.00 84.69 190 ARG A N 1
ATOM 1568 C CA . ARG A 1 190 ? 3.925 -6.274 -4.462 1.00 84.69 190 ARG A CA 1
ATOM 1569 C C . ARG A 1 190 ? 3.614 -6.761 -3.047 1.00 84.69 190 ARG A C 1
ATOM 1571 O O . ARG A 1 190 ? 2.622 -7.454 -2.841 1.00 84.69 190 ARG A O 1
ATOM 1578 N N . ARG A 1 191 ? 4.446 -6.403 -2.060 1.00 87.44 191 ARG A N 1
ATOM 1579 C CA . ARG A 1 191 ? 4.180 -6.730 -0.648 1.00 87.44 191 ARG A CA 1
ATOM 1580 C C . ARG A 1 191 ? 2.908 -6.043 -0.156 1.00 87.44 191 ARG A C 1
ATOM 1582 O O . ARG A 1 191 ? 2.088 -6.701 0.473 1.00 87.44 191 ARG A O 1
ATOM 1589 N N . ILE A 1 192 ? 2.713 -4.769 -0.495 1.00 87.94 192 ILE A N 1
ATOM 1590 C CA . ILE A 1 192 ? 1.508 -4.015 -0.118 1.00 87.94 192 ILE A CA 1
ATOM 1591 C C . ILE A 1 192 ? 0.258 -4.574 -0.821 1.00 87.94 192 ILE A C 1
ATOM 1593 O O . ILE A 1 192 ? -0.810 -4.663 -0.215 1.00 87.94 192 ILE A O 1
ATOM 1597 N N . GLU A 1 193 ? 0.382 -5.015 -2.075 1.00 87.06 193 GLU A N 1
ATOM 1598 C CA . GLU A 1 193 ? -0.698 -5.705 -2.789 1.00 87.06 193 GLU A CA 1
ATOM 1599 C C . GLU A 1 193 ? -1.082 -7.019 -2.093 1.00 87.06 193 GLU A C 1
ATOM 1601 O O . GLU A 1 193 ? -2.259 -7.243 -1.823 1.00 87.06 193 GLU A O 1
ATOM 1606 N N . ALA A 1 194 ? -0.104 -7.830 -1.676 1.00 87.19 194 ALA A N 1
ATOM 1607 C CA . ALA A 1 194 ? -0.362 -9.042 -0.897 1.00 87.19 194 ALA A CA 1
ATOM 1608 C C . ALA A 1 194 ? -0.989 -8.753 0.483 1.00 87.19 194 ALA A C 1
ATOM 1610 O O . ALA A 1 194 ? -1.794 -9.547 0.974 1.00 87.19 194 ALA A O 1
ATOM 1611 N N . CYS A 1 195 ? -0.670 -7.613 1.110 1.00 86.25 195 CYS A N 1
ATOM 1612 C CA . CYS A 1 195 ? -1.323 -7.175 2.348 1.00 86.25 195 CYS A CA 1
ATOM 1613 C C . CYS A 1 195 ? -2.820 -6.891 2.152 1.00 86.25 195 CYS A C 1
ATOM 1615 O O . CYS A 1 195 ? -3.591 -7.091 3.089 1.00 86.25 195 CYS A O 1
ATOM 1617 N N . CYS A 1 196 ? -3.263 -6.495 0.952 1.00 85.31 196 CYS A N 1
ATOM 1618 C CA . CYS A 1 196 ? -4.689 -6.273 0.686 1.00 85.31 196 CYS A CA 1
ATOM 1619 C C . CYS A 1 196 ? -5.519 -7.547 0.898 1.00 85.31 196 CYS A C 1
ATOM 1621 O O . CYS A 1 196 ? -6.642 -7.461 1.381 1.00 85.31 196 CYS A O 1
ATOM 1623 N N . ASP A 1 197 ? -4.964 -8.721 0.587 1.00 83.19 197 ASP A N 1
ATOM 1624 C CA . ASP A 1 197 ? -5.660 -10.010 0.720 1.00 83.19 197 ASP A CA 1
ATOM 1625 C C . ASP A 1 197 ? -5.685 -10.539 2.168 1.00 83.19 197 ASP A C 1
ATOM 1627 O O . ASP A 1 197 ? -6.399 -11.500 2.495 1.00 83.19 197 ASP A O 1
ATOM 1631 N N . GLN A 1 198 ? -4.903 -9.909 3.051 1.00 84.25 198 GLN A N 1
ATOM 1632 C CA . GLN A 1 198 ? -4.849 -10.213 4.482 1.00 84.25 198 GLN A CA 1
ATOM 1633 C C . GLN A 1 198 ? -5.911 -9.444 5.281 1.00 84.25 198 GLN A C 1
ATOM 1635 O O . GLN A 1 198 ? -6.314 -9.920 6.340 1.00 84.25 198 GLN A O 1
ATOM 1640 N N . LEU A 1 199 ? -6.403 -8.309 4.768 1.00 85.50 199 LEU A N 1
ATOM 1641 C CA . LEU A 1 199 ? -7.449 -7.496 5.398 1.00 85.50 199 LEU A CA 1
ATOM 1642 C C . LEU A 1 199 ? -8.828 -8.134 5.158 1.00 85.50 199 LEU A C 1
ATOM 1644 O O . LEU A 1 199 ? -9.394 -8.018 4.072 1.00 85.50 199 LEU A O 1
ATOM 1648 N N . ARG A 1 200 ? -9.372 -8.842 6.155 1.00 84.25 200 ARG A N 1
ATOM 1649 C CA . ARG A 1 200 ? -10.624 -9.621 6.023 1.00 84.25 200 ARG A CA 1
ATOM 1650 C C . ARG A 1 200 ? -11.736 -9.152 6.955 1.00 84.25 200 ARG A C 1
ATOM 1652 O O . ARG A 1 200 ? -12.918 -9.396 6.682 1.00 84.25 200 ARG A O 1
ATOM 1659 N N . LEU A 1 201 ? -11.375 -8.528 8.070 1.00 79.38 201 LEU A N 1
ATOM 1660 C CA . LEU A 1 201 ? -12.310 -8.073 9.097 1.00 79.38 201 LEU A CA 1
ATOM 1661 C C . LEU A 1 201 ? -12.877 -6.686 8.770 1.00 79.38 201 LEU A C 1
ATOM 1663 O O . LEU A 1 201 ? -13.988 -6.365 9.190 1.00 79.38 201 LEU A O 1
ATOM 1667 N N . THR A 1 202 ? -12.152 -5.898 7.980 1.00 84.06 202 THR A N 1
ATOM 1668 C CA . THR A 1 202 ? -12.476 -4.508 7.634 1.00 84.06 202 THR A CA 1
ATOM 1669 C C . THR A 1 202 ? -12.867 -4.341 6.157 1.00 84.06 202 THR A C 1
ATOM 1671 O O . THR A 1 202 ? -12.734 -5.259 5.351 1.00 84.06 202 THR A O 1
ATOM 1674 N N . GLY A 1 203 ? -13.393 -3.169 5.783 1.00 84.25 203 GLY A N 1
ATOM 1675 C CA . GLY A 1 203 ? -13.625 -2.768 4.385 1.00 84.25 203 GLY A CA 1
ATOM 1676 C C . GLY A 1 203 ? -12.457 -1.974 3.777 1.00 84.25 203 GLY A C 1
ATOM 1677 O O . GLY A 1 203 ? -12.582 -1.418 2.684 1.00 84.25 203 GLY A O 1
ATOM 1678 N N . LEU A 1 204 ? -11.327 -1.902 4.486 1.00 87.31 204 LEU A N 1
ATOM 1679 C CA . LEU A 1 204 ? -10.168 -1.070 4.156 1.00 87.31 204 LEU A CA 1
ATOM 1680 C C . LEU A 1 204 ? -9.359 -1.588 2.959 1.00 87.31 204 LEU A C 1
ATOM 1682 O O . LEU A 1 204 ? -8.601 -0.835 2.348 1.00 87.31 204 LEU A O 1
ATOM 1686 N N . GLU A 1 205 ? -9.556 -2.848 2.563 1.00 89.31 205 GLU A N 1
ATOM 1687 C CA . GLU A 1 205 ? -8.936 -3.417 1.360 1.00 89.31 205 GLU A CA 1
ATOM 1688 C C . GLU A 1 205 ? -9.211 -2.569 0.106 1.00 89.31 205 GLU A C 1
ATOM 1690 O O . GLU A 1 205 ? -8.342 -2.410 -0.751 1.00 89.31 205 GLU A O 1
ATOM 1695 N N . HIS A 1 206 ? -10.404 -1.979 -0.011 1.00 87.44 206 HIS A N 1
ATOM 1696 C CA . HIS A 1 206 ? -10.782 -1.217 -1.195 1.00 87.44 206 HIS A CA 1
ATOM 1697 C C . HIS A 1 206 ? -10.024 0.109 -1.286 1.00 87.44 206 HIS A C 1
ATOM 1699 O O . HIS A 1 206 ? -9.544 0.471 -2.363 1.00 87.44 206 HIS A O 1
ATOM 1705 N N . SER A 1 207 ? -9.891 0.821 -0.163 1.00 89.75 207 SER A N 1
ATOM 1706 C CA . SER A 1 207 ? -9.167 2.093 -0.119 1.00 89.75 207 SER A CA 1
ATOM 1707 C C . SER A 1 207 ? -7.679 1.887 -0.406 1.00 89.75 207 SER A C 1
ATOM 1709 O O . SER A 1 207 ? -7.107 2.637 -1.200 1.00 89.75 207 SER A O 1
ATOM 1711 N N . LEU A 1 208 ? -7.087 0.812 0.128 1.00 89.12 208 LEU A N 1
ATOM 1712 C CA . LEU A 1 208 ? -5.699 0.441 -0.146 1.00 89.12 208 LEU A CA 1
ATOM 1713 C C . LEU A 1 208 ? -5.486 0.057 -1.619 1.00 89.12 208 LEU A C 1
ATOM 1715 O O . LEU A 1 208 ? -4.576 0.576 -2.265 1.00 89.12 208 LEU A O 1
ATOM 1719 N N . ARG A 1 209 ? -6.368 -0.772 -2.200 1.00 89.94 209 ARG A N 1
ATOM 1720 C CA . ARG A 1 209 ? -6.314 -1.121 -3.633 1.00 89.94 209 ARG A CA 1
ATOM 1721 C C . ARG A 1 209 ? -6.467 0.105 -4.533 1.00 89.94 209 ARG A C 1
ATOM 1723 O O . ARG A 1 209 ? -5.809 0.190 -5.568 1.00 89.94 209 ARG A O 1
ATOM 1730 N N . LEU A 1 210 ? -7.326 1.059 -4.171 1.00 90.06 210 LEU A N 1
ATOM 1731 C CA . LEU A 1 210 ? -7.478 2.302 -4.928 1.00 90.06 210 LEU A CA 1
ATOM 1732 C C . LEU A 1 210 ? -6.201 3.151 -4.873 1.00 90.06 210 LEU A C 1
ATOM 1734 O O . LEU A 1 210 ? -5.776 3.669 -5.907 1.00 90.06 210 LEU A O 1
ATOM 1738 N N . ALA A 1 211 ? -5.582 3.271 -3.697 1.00 88.94 211 ALA A N 1
ATOM 1739 C CA . ALA A 1 211 ? -4.321 3.987 -3.525 1.00 88.94 211 ALA A CA 1
ATOM 1740 C C . ALA A 1 211 ? -3.186 3.330 -4.330 1.00 88.94 211 ALA A C 1
ATOM 1742 O O . ALA A 1 211 ? -2.501 4.016 -5.088 1.00 88.94 211 ALA A O 1
ATOM 1743 N N . LEU A 1 212 ? -3.066 1.998 -4.274 1.00 89.44 212 LEU A N 1
ATOM 1744 C CA . LEU A 1 212 ? -2.119 1.229 -5.088 1.00 89.44 212 LEU A CA 1
ATOM 1745 C C . LEU A 1 212 ? -2.324 1.448 -6.588 1.00 89.44 212 LEU A C 1
ATOM 1747 O O . LEU A 1 212 ? -1.358 1.664 -7.312 1.00 89.44 212 LEU A O 1
ATOM 1751 N N . ARG A 1 213 ? -3.573 1.430 -7.071 1.00 87.88 213 ARG A N 1
ATOM 1752 C CA . ARG A 1 213 ? -3.875 1.679 -8.491 1.00 87.88 213 ARG A CA 1
ATOM 1753 C C . ARG A 1 213 ? -3.431 3.068 -8.937 1.00 87.88 213 ARG A C 1
ATOM 1755 O O . ARG A 1 213 ? -2.893 3.198 -10.028 1.00 87.88 213 ARG A O 1
ATOM 1762 N N . ARG A 1 214 ? -3.643 4.094 -8.108 1.00 89.56 214 ARG A N 1
ATOM 1763 C CA . ARG A 1 214 ? -3.182 5.460 -8.405 1.00 89.56 214 ARG A CA 1
ATOM 1764 C C . ARG A 1 214 ? -1.661 5.526 -8.465 1.00 89.56 214 ARG A C 1
ATOM 1766 O O . ARG A 1 214 ? -1.124 6.043 -9.436 1.00 89.56 214 ARG A O 1
ATOM 1773 N N . LEU A 1 215 ? -0.984 4.944 -7.476 1.00 88.75 215 LEU A N 1
ATOM 1774 C CA . LEU A 1 215 ? 0.474 4.913 -7.440 1.00 88.75 215 LEU A CA 1
ATOM 1775 C C . LEU A 1 215 ? 1.059 4.138 -8.628 1.00 88.75 215 LEU A C 1
ATOM 1777 O O . LEU A 1 215 ? 2.051 4.560 -9.209 1.00 88.75 215 LEU A O 1
ATOM 1781 N N . ARG A 1 216 ? 0.409 3.049 -9.049 1.00 86.81 216 ARG A N 1
ATOM 1782 C CA . ARG A 1 216 ? 0.812 2.277 -10.229 1.00 86.81 216 ARG A CA 1
ATOM 1783 C C . ARG A 1 216 ? 0.830 3.129 -11.496 1.00 86.81 216 ARG A C 1
ATOM 1785 O O . ARG A 1 216 ? 1.797 3.042 -12.235 1.00 86.81 216 ARG A O 1
ATOM 1792 N N . VAL A 1 217 ? -0.166 3.989 -11.711 1.00 87.25 217 VAL A N 1
ATOM 1793 C CA . VAL A 1 217 ? -0.186 4.909 -12.867 1.00 87.25 217 VAL A CA 1
ATOM 1794 C C . VAL A 1 217 ? 1.011 5.868 -12.838 1.00 87.25 217 VAL A C 1
ATOM 1796 O O . VAL A 1 217 ? 1.625 6.124 -13.870 1.00 87.25 217 VAL A O 1
ATOM 1799 N N . ILE A 1 218 ? 1.374 6.371 -11.657 1.00 86.00 218 ILE A N 1
ATOM 1800 C CA . ILE A 1 218 ? 2.521 7.276 -11.482 1.00 86.00 218 ILE A CA 1
ATOM 1801 C C . ILE A 1 218 ? 3.836 6.535 -11.755 1.00 86.00 218 ILE A C 1
ATOM 1803 O O . ILE A 1 218 ? 4.686 7.027 -12.495 1.00 86.00 218 ILE A O 1
ATOM 1807 N N . VAL A 1 219 ? 3.983 5.323 -11.213 1.00 85.94 219 VAL A N 1
ATOM 1808 C CA . VAL A 1 219 ? 5.137 4.446 -11.466 1.00 85.94 219 VAL A CA 1
ATOM 1809 C C . VAL A 1 219 ? 5.247 4.100 -12.951 1.00 85.94 219 VAL A C 1
ATOM 1811 O O . VAL A 1 219 ? 6.340 4.152 -13.507 1.00 85.94 219 VAL A O 1
ATOM 1814 N N . GLU A 1 220 ? 4.132 3.781 -13.609 1.00 85.25 220 GLU A N 1
ATOM 1815 C CA . GLU A 1 220 ? 4.075 3.494 -15.046 1.00 85.25 220 GLU A CA 1
ATOM 1816 C C . GLU A 1 220 ? 4.560 4.681 -15.881 1.00 85.25 220 GLU A C 1
ATOM 1818 O O . GLU A 1 220 ? 5.376 4.495 -16.784 1.00 85.25 220 GLU A O 1
ATOM 1823 N N . ALA A 1 221 ? 4.115 5.897 -15.556 1.00 85.25 221 ALA A N 1
ATOM 1824 C CA . ALA A 1 221 ? 4.565 7.110 -16.229 1.00 85.25 221 ALA A CA 1
ATOM 1825 C C . ALA A 1 221 ? 6.073 7.344 -16.034 1.00 85.25 221 ALA A C 1
ATOM 1827 O O . ALA A 1 221 ? 6.802 7.479 -17.016 1.00 85.25 221 ALA A O 1
ATOM 1828 N N . ALA A 1 222 ? 6.557 7.296 -14.788 1.00 84.06 222 ALA A N 1
ATOM 1829 C CA . ALA A 1 222 ? 7.968 7.515 -14.463 1.00 84.06 222 ALA A CA 1
ATOM 1830 C C . ALA A 1 222 ? 8.895 6.473 -15.119 1.00 84.06 222 ALA A C 1
ATOM 1832 O O . ALA A 1 222 ? 9.971 6.797 -15.625 1.00 84.06 222 ALA A O 1
ATOM 1833 N N . LEU A 1 223 ? 8.477 5.204 -15.142 1.00 82.50 223 LEU A N 1
ATOM 1834 C CA . LEU A 1 223 ? 9.215 4.135 -15.813 1.00 82.50 223 LEU A CA 1
ATOM 1835 C C . LEU A 1 223 ? 9.183 4.279 -17.335 1.00 82.50 223 LEU A C 1
ATOM 1837 O O . LEU A 1 223 ? 10.203 4.047 -17.982 1.00 82.50 223 LEU A O 1
ATOM 1841 N N . GLY A 1 224 ? 8.046 4.687 -17.902 1.00 83.12 224 GLY A N 1
ATOM 1842 C CA . GLY A 1 224 ? 7.925 5.000 -19.323 1.00 83.12 224 GLY A CA 1
ATOM 1843 C C . GLY A 1 224 ? 8.897 6.102 -19.750 1.00 83.12 224 GLY A C 1
ATOM 1844 O O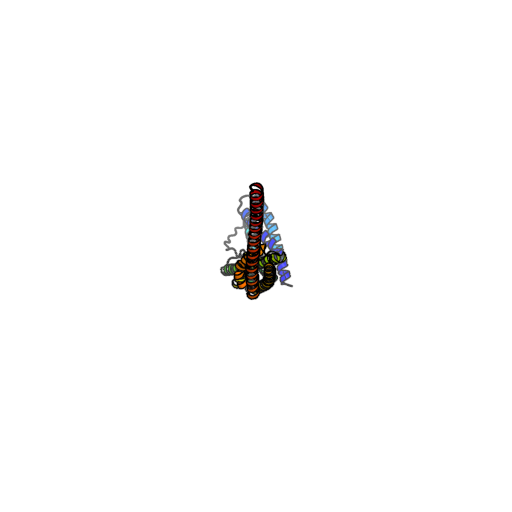 . GLY A 1 224 ? 9.680 5.897 -20.675 1.00 83.12 224 GLY A O 1
ATOM 1845 N N . GLU A 1 225 ? 8.924 7.221 -19.024 1.00 84.50 225 GLU A N 1
ATOM 1846 C CA . GLU A 1 225 ? 9.858 8.330 -19.269 1.00 84.50 225 GLU A CA 1
ATOM 1847 C C . GLU A 1 225 ? 11.323 7.905 -19.130 1.00 84.50 225 GLU A C 1
ATOM 1849 O O . GLU A 1 225 ? 12.180 8.315 -19.920 1.00 84.50 225 GLU A O 1
ATOM 1854 N N . ARG A 1 226 ? 11.631 7.037 -18.159 1.00 83.25 226 ARG A N 1
ATOM 1855 C CA . ARG A 1 226 ? 12.979 6.488 -17.992 1.00 83.25 226 ARG A CA 1
ATOM 1856 C C . ARG A 1 226 ? 13.380 5.599 -19.167 1.00 83.25 226 ARG A C 1
ATOM 1858 O O . ARG A 1 226 ? 14.510 5.715 -19.633 1.00 83.25 226 ARG A O 1
ATOM 1865 N N . LEU A 1 227 ? 12.490 4.734 -19.658 1.00 84.25 227 LEU A N 1
ATOM 1866 C CA . LEU A 1 227 ? 12.758 3.913 -20.844 1.00 84.25 227 LEU A CA 1
ATOM 1867 C C . LEU A 1 227 ? 13.022 4.788 -22.071 1.00 84.25 227 LEU A C 1
ATOM 1869 O O . LEU A 1 227 ? 13.981 4.538 -22.801 1.00 84.25 227 LEU A O 1
ATOM 1873 N N . ASP A 1 228 ? 12.226 5.838 -22.265 1.00 86.12 228 ASP A N 1
ATOM 1874 C CA . ASP A 1 228 ? 12.417 6.781 -23.366 1.00 86.12 228 ASP A CA 1
ATOM 1875 C C . ASP A 1 228 ? 13.722 7.584 -23.210 1.00 86.12 228 ASP A C 1
ATOM 1877 O O . ASP A 1 228 ? 14.443 7.793 -24.182 1.00 86.12 228 ASP A O 1
ATOM 1881 N N . SER A 1 229 ? 14.113 7.931 -21.983 1.00 86.62 229 SER A N 1
ATOM 1882 C CA . SER A 1 229 ? 15.406 8.570 -21.700 1.00 86.62 229 SER A CA 1
ATOM 1883 C C . SER A 1 229 ? 16.589 7.641 -21.989 1.00 86.62 229 SER A C 1
ATOM 1885 O O . SER A 1 229 ? 17.564 8.056 -22.615 1.00 86.62 229 SER A O 1
ATOM 1887 N N . LEU A 1 230 ? 16.499 6.365 -21.596 1.00 86.00 230 LEU A N 1
ATOM 1888 C CA . LEU A 1 230 ? 17.529 5.364 -21.882 1.00 86.00 230 LEU A CA 1
ATOM 1889 C C . LEU A 1 230 ? 17.669 5.131 -23.388 1.00 86.00 230 LEU A C 1
ATOM 1891 O O . LEU A 1 230 ? 18.790 5.064 -23.880 1.00 86.00 230 LEU A O 1
ATOM 1895 N N . LYS A 1 23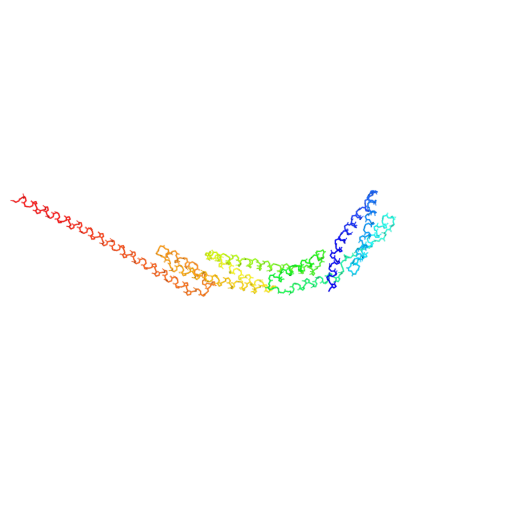1 ? 16.564 5.110 -24.149 1.00 85.56 231 LYS A N 1
ATOM 1896 C CA . LYS A 1 231 ? 16.616 5.066 -25.623 1.00 85.56 231 LYS A CA 1
ATOM 1897 C C . LYS A 1 231 ? 17.443 6.205 -26.209 1.00 85.56 231 LYS A C 1
ATOM 1899 O O . LYS A 1 231 ? 18.056 6.016 -27.259 1.00 85.56 231 LYS A O 1
ATOM 1904 N N . MET A 1 232 ? 17.480 7.369 -25.566 1.00 86.62 232 MET A N 1
ATOM 1905 C CA . MET A 1 232 ? 18.216 8.544 -26.036 1.00 86.62 232 MET A CA 1
ATOM 1906 C C . MET A 1 232 ? 19.699 8.549 -25.644 1.00 86.62 232 MET A C 1
ATOM 1908 O O . MET A 1 232 ? 20.405 9.481 -26.025 1.00 86.62 232 MET A O 1
ATOM 1912 N N . SER A 1 233 ? 20.205 7.506 -24.975 1.00 88.69 233 SER A N 1
ATOM 1913 C CA . SER A 1 233 ? 21.622 7.405 -24.609 1.00 88.69 233 SER A CA 1
ATOM 1914 C C . SER A 1 233 ? 22.551 7.514 -25.830 1.00 88.69 233 SER A C 1
ATOM 1916 O O . SER A 1 233 ? 22.256 6.978 -26.913 1.00 88.69 233 SER A O 1
ATOM 1918 N N . GLY A 1 234 ? 23.680 8.198 -25.633 1.00 85.06 234 GLY A N 1
ATOM 1919 C CA . GLY A 1 234 ? 24.777 8.306 -26.596 1.00 85.06 234 GLY A CA 1
ATOM 1920 C C . GLY A 1 234 ? 25.702 7.086 -26.580 1.00 85.06 234 GLY A C 1
ATOM 1921 O O . GLY A 1 234 ? 25.447 6.126 -25.861 1.00 85.06 234 GLY A O 1
ATOM 1922 N N . GLU A 1 235 ? 26.774 7.126 -27.374 1.00 84.94 235 GLU A N 1
ATOM 1923 C CA . GLU A 1 235 ? 27.733 6.019 -27.540 1.00 84.94 235 GLU A CA 1
ATOM 1924 C C . GLU A 1 235 ? 28.378 5.565 -26.224 1.00 84.94 235 GLU A C 1
ATOM 1926 O O . GLU A 1 235 ? 28.419 4.366 -25.951 1.00 84.94 235 GLU A O 1
ATOM 1931 N N . GLU A 1 236 ? 28.804 6.514 -25.388 1.00 86.69 236 GLU A N 1
ATOM 1932 C CA . GLU A 1 236 ? 29.504 6.248 -24.123 1.00 86.69 236 GLU A CA 1
ATOM 1933 C C . GLU A 1 236 ? 28.621 5.506 -23.103 1.00 86.69 236 GLU A C 1
ATOM 1935 O O . GLU A 1 236 ? 29.088 4.602 -22.411 1.00 86.69 236 GLU A O 1
ATOM 1940 N N . ASP A 1 237 ? 27.322 5.820 -23.075 1.00 88.00 237 ASP A N 1
ATOM 1941 C CA . ASP A 1 237 ? 26.370 5.294 -22.089 1.00 88.00 237 ASP A CA 1
ATOM 1942 C C . ASP A 1 237 ? 25.493 4.153 -22.629 1.00 88.00 237 ASP A C 1
ATOM 1944 O O . ASP A 1 237 ? 24.744 3.531 -21.874 1.00 88.00 237 ASP A O 1
ATOM 1948 N N . CYS A 1 238 ? 25.556 3.851 -23.932 1.00 88.56 238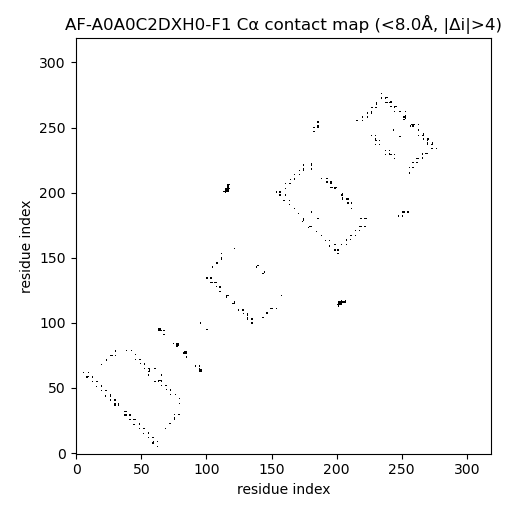 CYS A N 1
ATOM 1949 C CA . CYS A 1 238 ? 24.625 2.926 -24.588 1.00 88.56 238 CYS A CA 1
ATOM 1950 C C . CYS A 1 238 ? 24.688 1.507 -24.011 1.00 88.56 238 CYS A C 1
ATOM 1952 O O . CYS A 1 238 ? 23.653 0.869 -23.813 1.00 88.56 238 CYS A O 1
ATOM 1954 N N . ALA A 1 239 ? 25.893 1.032 -23.684 1.00 86.69 239 ALA A N 1
ATOM 1955 C CA . ALA A 1 239 ? 26.081 -0.276 -23.064 1.00 86.69 239 ALA A CA 1
ATOM 1956 C C . ALA A 1 239 ? 25.476 -0.331 -21.652 1.00 86.69 239 ALA A C 1
ATOM 1958 O O . ALA A 1 239 ? 24.801 -1.298 -21.308 1.00 86.69 239 ALA A O 1
ATOM 1959 N N . VAL A 1 240 ? 25.662 0.727 -20.856 1.00 87.62 240 VAL A N 1
ATOM 1960 C CA . VAL A 1 240 ? 25.097 0.831 -19.502 1.00 87.62 240 VAL A CA 1
ATOM 1961 C C . VAL A 1 240 ? 23.572 0.901 -19.570 1.00 87.62 240 VAL A C 1
ATOM 1963 O O . VAL A 1 240 ? 22.885 0.175 -18.852 1.00 87.62 240 VAL A O 1
ATOM 1966 N N . ALA A 1 241 ? 23.031 1.713 -20.481 1.00 86.50 241 ALA A N 1
ATOM 1967 C CA . ALA A 1 241 ? 21.596 1.818 -20.710 1.00 86.50 241 ALA A CA 1
ATOM 1968 C C . ALA A 1 241 ? 20.981 0.474 -21.129 1.00 86.50 241 ALA A C 1
ATOM 1970 O O . ALA A 1 241 ? 19.925 0.099 -20.619 1.00 86.50 241 ALA A O 1
ATOM 1971 N N . HIS A 1 242 ? 21.654 -0.280 -22.003 1.00 87.69 242 HIS A N 1
ATOM 1972 C CA . HIS A 1 242 ? 21.210 -1.609 -22.418 1.00 87.69 242 HIS A CA 1
ATOM 1973 C C . HIS A 1 242 ? 21.166 -2.596 -21.242 1.00 87.69 242 HIS A C 1
ATOM 1975 O O . HIS A 1 242 ? 20.166 -3.297 -21.079 1.00 87.69 242 HIS A O 1
ATOM 1981 N N . THR A 1 243 ? 22.196 -2.612 -20.389 1.00 85.88 243 THR A N 1
ATOM 1982 C CA . THR A 1 243 ? 22.223 -3.452 -19.179 1.00 85.88 243 THR A CA 1
ATOM 1983 C C . THR A 1 243 ? 21.080 -3.102 -18.228 1.00 85.88 243 THR A C 1
ATOM 1985 O O . THR A 1 243 ? 20.348 -3.992 -17.806 1.00 85.88 243 THR A O 1
ATOM 1988 N N . ILE A 1 244 ? 20.843 -1.812 -17.968 1.00 83.31 244 ILE A N 1
ATOM 1989 C CA . ILE A 1 244 ? 19.739 -1.360 -17.104 1.00 83.31 244 ILE A CA 1
ATOM 1990 C C . ILE A 1 244 ? 18.381 -1.817 -17.657 1.00 83.31 244 ILE A C 1
ATOM 1992 O O . ILE A 1 244 ? 17.531 -2.287 -16.900 1.00 83.31 244 ILE A O 1
ATOM 1996 N N . VAL A 1 245 ? 18.163 -1.701 -18.974 1.00 85.38 245 VAL A N 1
ATOM 1997 C CA . VAL A 1 245 ? 16.920 -2.161 -19.618 1.00 85.38 245 VAL A CA 1
ATOM 1998 C C . VAL A 1 245 ? 16.757 -3.679 -19.496 1.00 85.38 245 VAL A C 1
ATOM 2000 O O . VAL A 1 245 ? 15.632 -4.146 -19.330 1.00 85.38 245 VAL A O 1
ATOM 2003 N N . GLN A 1 246 ? 17.837 -4.460 -19.558 1.00 83.06 246 GLN A N 1
ATOM 2004 C CA . GLN A 1 246 ? 17.770 -5.911 -19.365 1.00 83.06 246 GLN A CA 1
ATOM 2005 C C . GLN A 1 246 ? 17.464 -6.295 -17.914 1.00 83.06 246 GLN A C 1
ATOM 2007 O O . GLN A 1 246 ? 16.550 -7.082 -17.689 1.00 83.06 246 GLN A O 1
ATOM 2012 N N . GLU A 1 247 ? 18.179 -5.719 -16.947 1.00 78.94 247 GLU A N 1
ATOM 2013 C CA . GLU A 1 247 ? 18.050 -6.066 -15.525 1.00 78.94 247 GLU A CA 1
ATOM 2014 C C . GLU A 1 247 ? 16.687 -5.676 -14.948 1.00 78.94 247 GLU A C 1
ATOM 2016 O O . GLU A 1 247 ? 16.050 -6.459 -14.250 1.00 78.94 247 GLU A O 1
ATOM 2021 N N . VAL A 1 248 ? 16.210 -4.470 -15.260 1.00 71.62 248 VAL A N 1
ATOM 2022 C CA . VAL A 1 248 ? 14.942 -3.955 -14.718 1.00 71.62 248 VAL A CA 1
ATOM 2023 C C . VAL A 1 248 ? 13.746 -4.427 -15.554 1.00 71.62 248 VAL A C 1
ATOM 2025 O O . VAL A 1 248 ? 12.605 -4.380 -15.103 1.00 71.62 248 VAL A O 1
ATOM 2028 N N . GLY A 1 249 ? 13.997 -4.909 -16.772 1.00 72.00 249 GLY A N 1
ATOM 2029 C CA . GLY A 1 249 ? 12.987 -5.220 -17.774 1.00 72.00 249 GLY A CA 1
ATOM 2030 C C . GLY A 1 249 ? 11.957 -6.258 -17.364 1.00 72.00 249 GLY A C 1
ATOM 2031 O O . GLY A 1 249 ? 10.758 -6.007 -17.445 1.00 72.00 249 GLY A O 1
ATOM 2032 N N . GLU A 1 250 ? 12.418 -7.418 -16.908 1.00 73.12 250 GLU A N 1
ATOM 2033 C CA . GLU A 1 250 ? 11.526 -8.532 -16.568 1.00 73.12 250 GLU A CA 1
ATOM 2034 C C . GLU A 1 250 ? 10.639 -8.194 -15.364 1.00 73.12 250 GLU A C 1
ATOM 2036 O O . GLU A 1 250 ? 9.430 -8.447 -15.370 1.00 73.12 250 GLU A O 1
ATOM 2041 N N . GLU A 1 251 ? 11.209 -7.545 -14.347 1.00 69.94 251 GLU A N 1
ATOM 2042 C CA . GLU A 1 251 ? 10.462 -7.119 -13.165 1.00 69.94 251 GLU A CA 1
ATOM 2043 C C . GLU A 1 251 ? 9.445 -6.023 -13.490 1.00 69.94 251 GLU A C 1
ATOM 2045 O O . GLU A 1 251 ? 8.325 -6.048 -12.967 1.00 69.94 251 GLU A O 1
ATOM 2050 N N . LEU A 1 252 ? 9.823 -5.100 -14.376 1.00 73.00 252 LEU A N 1
ATOM 2051 C CA . LEU A 1 252 ? 8.995 -3.998 -14.842 1.00 73.00 252 LEU A CA 1
ATOM 2052 C C . LEU A 1 252 ? 7.821 -4.493 -15.679 1.00 73.00 252 LEU A C 1
ATOM 2054 O O . LEU A 1 252 ? 6.699 -4.083 -15.410 1.00 73.00 252 LEU A O 1
ATOM 2058 N N . VAL A 1 253 ? 8.040 -5.401 -16.632 1.00 76.44 253 VAL A N 1
ATOM 2059 C CA . VAL A 1 253 ? 6.963 -5.979 -17.456 1.00 76.44 253 VAL A CA 1
ATOM 2060 C C . VAL A 1 253 ? 6.009 -6.816 -16.604 1.00 76.44 253 VAL A C 1
ATOM 2062 O O . VAL A 1 253 ? 4.794 -6.748 -16.781 1.00 76.44 253 VAL A O 1
ATOM 2065 N N . THR A 1 254 ? 6.533 -7.537 -15.609 1.00 77.25 254 THR A N 1
ATOM 2066 C CA . THR A 1 254 ? 5.699 -8.292 -14.662 1.00 77.25 254 THR A CA 1
ATOM 2067 C C . THR A 1 254 ? 4.801 -7.367 -13.833 1.00 77.25 254 THR A C 1
ATOM 2069 O O . THR A 1 254 ? 3.648 -7.699 -13.564 1.00 77.25 254 THR A O 1
ATOM 2072 N N . PHE A 1 255 ? 5.309 -6.206 -13.404 1.00 72.75 255 PHE A N 1
ATOM 2073 C CA . PHE A 1 255 ? 4.535 -5.248 -12.607 1.00 72.75 255 PHE A CA 1
ATOM 2074 C C . PHE A 1 255 ? 3.627 -4.353 -13.470 1.00 72.75 255 PHE A C 1
ATOM 2076 O O . PHE A 1 255 ? 2.492 -4.071 -13.089 1.00 72.75 255 PHE A O 1
ATOM 2083 N N . CYS A 1 256 ? 4.073 -3.963 -14.662 1.00 79.75 256 CYS A N 1
ATOM 2084 C CA . CYS A 1 256 ? 3.397 -3.062 -15.594 1.00 79.75 256 CYS A CA 1
ATOM 2085 C C . CYS A 1 256 ? 3.398 -3.652 -17.017 1.00 79.75 256 CYS A C 1
ATOM 2087 O O . CYS A 1 256 ? 4.185 -3.218 -17.861 1.00 79.75 256 CYS A O 1
ATOM 2089 N N . PRO A 1 257 ? 2.482 -4.590 -17.330 1.00 81.88 257 PRO A N 1
ATOM 2090 C CA . PRO A 1 257 ? 2.444 -5.258 -18.636 1.00 81.88 257 PRO A CA 1
ATOM 2091 C C . PRO A 1 257 ? 2.242 -4.300 -19.816 1.00 81.88 257 PRO A C 1
ATOM 2093 O O . PRO A 1 257 ? 2.659 -4.586 -20.930 1.00 81.88 257 PRO A O 1
ATOM 2096 N N . GLN A 1 258 ? 1.635 -3.132 -19.580 1.00 81.19 258 GLN A N 1
ATOM 2097 C CA . GLN A 1 258 ? 1.430 -2.111 -20.614 1.00 81.19 258 GLN A CA 1
ATOM 2098 C C . GLN A 1 258 ? 2.742 -1.502 -21.133 1.00 81.19 258 GLN A C 1
ATOM 2100 O O . GLN A 1 258 ? 2.759 -0.899 -22.204 1.00 81.19 258 GLN A O 1
ATOM 2105 N N . LEU A 1 259 ? 3.841 -1.646 -20.387 1.00 82.62 259 LEU A N 1
ATOM 2106 C CA . LEU A 1 259 ? 5.159 -1.168 -20.796 1.00 82.62 259 LEU A CA 1
ATOM 2107 C C . LEU A 1 259 ? 5.948 -2.208 -21.607 1.00 82.62 259 LEU A C 1
ATOM 2109 O O . LEU A 1 259 ? 7.046 -1.882 -22.048 1.00 82.62 259 LEU A O 1
ATOM 2113 N N . ASP A 1 260 ? 5.415 -3.412 -21.843 1.00 85.31 260 ASP A N 1
ATOM 2114 C CA . ASP A 1 260 ? 6.117 -4.497 -22.550 1.00 85.31 260 ASP A CA 1
ATOM 2115 C C . ASP A 1 260 ? 6.562 -4.104 -23.966 1.00 85.31 260 ASP A C 1
ATOM 2117 O O . ASP A 1 260 ? 7.726 -4.269 -24.343 1.00 85.31 260 ASP A O 1
ATOM 2121 N N . GLU A 1 261 ? 5.668 -3.479 -24.736 1.00 84.75 261 GLU A N 1
ATOM 2122 C CA . GLU A 1 261 ? 5.996 -2.999 -26.081 1.00 84.75 261 GLU A CA 1
ATOM 2123 C C . GLU A 1 261 ? 7.088 -1.921 -26.041 1.00 84.75 261 GLU A C 1
ATOM 2125 O O . GLU A 1 261 ? 8.058 -1.983 -26.801 1.00 84.75 261 GLU A O 1
ATOM 2130 N N . ARG A 1 262 ? 6.978 -0.964 -25.107 1.00 83.88 262 ARG A N 1
ATOM 2131 C CA . ARG A 1 262 ? 7.960 0.121 -24.943 1.00 83.88 262 ARG A CA 1
ATOM 2132 C C . ARG A 1 262 ? 9.318 -0.395 -24.477 1.00 83.88 262 ARG A C 1
ATOM 2134 O O . ARG A 1 262 ? 10.345 0.107 -24.934 1.00 83.88 262 ARG A O 1
ATOM 2141 N N . HIS A 1 263 ? 9.327 -1.382 -23.585 1.00 86.50 263 HIS A N 1
ATOM 2142 C CA . HIS A 1 263 ? 10.526 -2.065 -23.106 1.00 86.50 263 HIS A CA 1
ATOM 2143 C C . HIS A 1 263 ? 11.218 -2.818 -24.243 1.00 86.50 263 HIS A C 1
ATOM 2145 O O . HIS A 1 263 ? 12.414 -2.631 -24.482 1.00 86.50 263 HIS A O 1
ATOM 2151 N N . THR A 1 264 ? 10.450 -3.603 -24.999 1.00 86.69 264 THR A N 1
ATOM 2152 C CA . THR A 1 264 ? 10.952 -4.366 -26.143 1.00 86.69 264 THR A CA 1
ATOM 2153 C C . THR A 1 264 ? 11.539 -3.446 -27.211 1.00 86.69 264 THR A C 1
ATOM 2155 O O . THR A 1 264 ? 12.613 -3.732 -27.751 1.00 86.69 264 THR A O 1
ATOM 2158 N N . GLU A 1 265 ? 10.875 -2.324 -27.488 1.00 88.25 265 GLU A N 1
ATOM 2159 C CA . GLU A 1 265 ? 11.386 -1.289 -28.381 1.00 88.25 265 GLU A CA 1
ATOM 2160 C C . GLU A 1 265 ? 12.688 -0.675 -27.848 1.00 88.25 265 GLU A C 1
ATOM 2162 O O . GLU A 1 265 ? 13.662 -0.586 -28.595 1.00 88.25 265 GLU A O 1
ATOM 2167 N N . ALA A 1 266 ? 12.746 -0.307 -26.561 1.00 87.12 266 ALA A N 1
ATOM 2168 C CA . ALA A 1 266 ? 13.941 0.282 -25.952 1.00 87.12 266 ALA A CA 1
ATOM 2169 C C . ALA A 1 266 ? 15.160 -0.631 -26.088 1.00 87.12 266 ALA A C 1
ATOM 2171 O O . ALA A 1 266 ? 16.230 -0.200 -26.520 1.00 87.12 266 ALA A O 1
ATOM 2172 N N . ARG A 1 267 ? 14.967 -1.917 -25.786 1.00 88.88 267 ARG A N 1
ATOM 2173 C CA . ARG A 1 267 ? 16.000 -2.943 -25.914 1.00 88.88 267 ARG A CA 1
ATOM 2174 C C . ARG A 1 267 ? 16.493 -3.071 -27.354 1.00 88.88 267 ARG A C 1
ATOM 2176 O O . ARG A 1 267 ? 17.700 -3.123 -27.573 1.00 88.88 267 ARG A O 1
ATOM 2183 N N . ARG A 1 268 ? 15.580 -3.097 -28.332 1.00 91.00 268 ARG A N 1
ATOM 2184 C CA . ARG A 1 268 ? 15.938 -3.192 -29.756 1.00 91.00 268 ARG A CA 1
ATOM 2185 C C . ARG A 1 268 ? 16.746 -1.976 -30.211 1.00 91.00 268 ARG A C 1
ATOM 2187 O O . ARG A 1 268 ? 17.816 -2.145 -30.780 1.00 91.00 268 ARG A O 1
ATOM 2194 N N . VAL A 1 269 ? 16.273 -0.767 -29.907 1.00 91.81 269 VAL A N 1
ATOM 2195 C CA . VAL A 1 269 ? 16.951 0.481 -30.295 1.00 91.81 269 VAL A CA 1
ATOM 2196 C C . VAL A 1 269 ? 18.364 0.549 -29.718 1.00 91.81 269 VAL A C 1
ATOM 2198 O O . VAL A 1 269 ? 19.300 0.909 -30.430 1.00 91.81 269 VAL A O 1
ATOM 2201 N N . LEU A 1 270 ? 18.536 0.189 -28.445 1.00 91.50 270 LEU A N 1
ATOM 2202 C CA . LEU A 1 270 ? 19.848 0.182 -27.798 1.00 91.50 270 LEU A CA 1
ATOM 2203 C C . LEU A 1 270 ? 20.787 -0.857 -28.414 1.00 91.50 270 LEU A C 1
ATOM 2205 O O . LEU A 1 270 ? 21.938 -0.541 -28.703 1.00 91.50 270 LEU A O 1
ATOM 2209 N N . HIS A 1 271 ? 20.289 -2.063 -28.685 1.00 91.25 271 HIS A N 1
ATOM 2210 C CA . HIS A 1 271 ? 21.061 -3.095 -29.370 1.00 91.25 271 HIS A CA 1
ATOM 2211 C C . HIS A 1 271 ? 21.538 -2.628 -30.759 1.00 91.25 271 HIS A C 1
ATOM 2213 O O . HIS A 1 271 ? 22.724 -2.730 -31.082 1.00 91.25 271 HIS A O 1
ATOM 2219 N N . ASP A 1 272 ? 20.638 -2.056 -31.561 1.00 92.25 272 ASP A N 1
ATOM 2220 C CA . ASP A 1 272 ? 20.952 -1.581 -32.912 1.00 92.25 272 ASP A CA 1
ATOM 2221 C C . ASP A 1 272 ? 21.956 -0.416 -32.885 1.00 92.25 272 ASP A C 1
ATOM 2223 O O . ASP A 1 272 ? 22.882 -0.363 -33.701 1.00 92.25 272 ASP A O 1
ATOM 2227 N N . LYS A 1 273 ? 21.832 0.491 -31.904 1.00 91.81 273 LYS A N 1
ATOM 2228 C CA . LYS A 1 273 ? 22.809 1.562 -31.654 1.00 91.81 273 LYS A CA 1
ATOM 2229 C C . LYS A 1 273 ? 24.193 1.005 -31.324 1.00 91.81 273 LYS A C 1
ATOM 2231 O O . LYS A 1 273 ? 25.171 1.425 -31.940 1.00 91.81 273 LYS A O 1
ATOM 2236 N N . MET A 1 274 ? 24.286 0.046 -30.402 1.00 92.31 274 MET A N 1
ATOM 2237 C CA . MET A 1 274 ? 25.559 -0.593 -30.049 1.00 92.31 274 MET A CA 1
ATOM 2238 C C . MET A 1 274 ? 26.217 -1.247 -31.267 1.00 92.31 274 MET A C 1
ATOM 2240 O O . MET A 1 274 ? 27.428 -1.120 -31.469 1.00 92.31 274 MET A O 1
ATOM 2244 N N . GLU A 1 275 ? 25.432 -1.921 -32.111 1.00 92.31 275 GLU A N 1
ATOM 2245 C CA . GLU A 1 275 ? 25.963 -2.517 -33.332 1.00 92.31 275 GLU A CA 1
ATOM 2246 C C . GLU A 1 275 ? 26.470 -1.453 -34.316 1.00 92.31 275 GLU A C 1
ATOM 2248 O O . GLU A 1 275 ? 27.541 -1.626 -34.912 1.00 92.31 275 GLU A O 1
ATOM 2253 N N . LEU A 1 276 ? 25.740 -0.346 -34.472 1.00 92.94 276 LEU A N 1
ATOM 2254 C CA . LEU A 1 276 ? 26.151 0.772 -35.316 1.00 92.94 276 LEU A CA 1
ATOM 2255 C C . LEU A 1 276 ? 27.475 1.381 -34.839 1.00 92.94 276 LEU A C 1
ATOM 2257 O O . LEU A 1 276 ? 28.388 1.534 -35.654 1.00 92.94 276 LEU A O 1
ATOM 2261 N N . PHE A 1 277 ? 27.610 1.668 -33.541 1.00 91.81 277 PHE A N 1
ATOM 2262 C CA . PHE A 1 277 ? 28.846 2.205 -32.962 1.00 91.81 277 PHE A CA 1
ATOM 2263 C C . PHE A 1 277 ? 30.024 1.251 -33.174 1.00 91.81 277 PHE A C 1
ATOM 2265 O O . PHE A 1 277 ? 31.069 1.651 -33.686 1.00 91.81 277 PHE A O 1
ATOM 2272 N N . ARG A 1 278 ? 29.825 -0.052 -32.938 1.00 92.56 278 ARG A N 1
ATOM 2273 C CA . ARG A 1 278 ? 30.844 -1.075 -33.217 1.00 92.56 278 ARG A CA 1
ATOM 2274 C C . ARG A 1 278 ? 31.276 -1.079 -34.688 1.00 92.56 278 ARG A C 1
ATOM 2276 O O . ARG A 1 278 ? 32.462 -1.209 -34.989 1.00 92.56 278 ARG A O 1
ATOM 2283 N N . ARG A 1 279 ? 30.330 -0.965 -35.628 1.00 93.62 279 ARG A N 1
ATOM 2284 C CA . ARG A 1 279 ? 30.641 -0.909 -37.068 1.00 93.62 279 ARG A CA 1
ATOM 2285 C C . ARG A 1 279 ? 31.413 0.363 -37.422 1.00 93.62 279 ARG A C 1
ATOM 2287 O O . ARG A 1 279 ? 32.383 0.270 -38.169 1.00 93.62 279 ARG A O 1
ATOM 2294 N N . LEU A 1 280 ? 31.016 1.517 -36.886 1.00 93.12 280 LEU A N 1
ATOM 2295 C CA . LEU A 1 280 ? 31.711 2.793 -37.091 1.00 93.12 280 LEU A CA 1
ATOM 2296 C C . LEU A 1 280 ? 33.150 2.745 -36.573 1.00 93.12 280 LEU A C 1
ATOM 2298 O O . LEU A 1 280 ? 34.065 3.136 -37.299 1.00 93.12 280 LEU A O 1
ATOM 2302 N N . GLN A 1 281 ? 33.359 2.179 -35.385 1.00 91.12 281 GLN A N 1
ATOM 2303 C CA . GLN A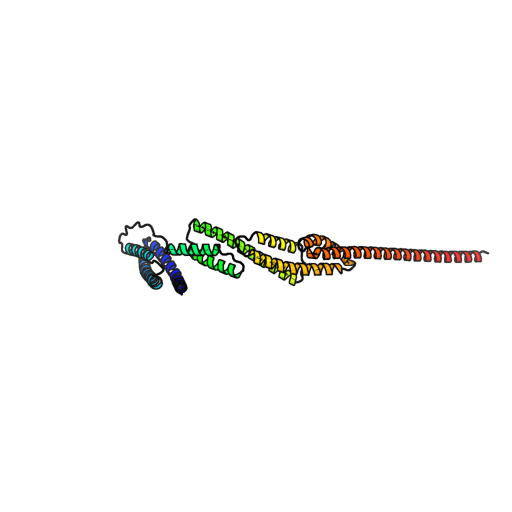 1 281 ? 34.690 1.984 -34.818 1.00 91.12 281 GLN A CA 1
ATOM 2304 C C . GLN A 1 281 ? 35.570 1.118 -35.732 1.00 91.12 281 GLN A C 1
ATOM 2306 O O . GLN A 1 281 ? 36.688 1.506 -36.066 1.00 91.12 281 GLN A O 1
ATOM 2311 N N . ASN A 1 282 ? 35.036 0.003 -36.246 1.00 93.00 282 ASN A N 1
ATOM 2312 C CA . ASN A 1 282 ? 35.764 -0.847 -37.195 1.00 93.00 282 ASN A CA 1
ATOM 2313 C C . ASN A 1 282 ? 36.152 -0.099 -38.481 1.00 93.00 282 ASN A C 1
ATOM 2315 O O . ASN A 1 282 ? 37.259 -0.280 -38.989 1.00 93.00 282 ASN A O 1
ATOM 2319 N N . TYR A 1 283 ? 35.257 0.736 -39.022 1.00 93.88 283 TYR A N 1
ATOM 2320 C CA . TYR A 1 283 ? 35.565 1.562 -40.194 1.00 93.88 283 TYR A CA 1
ATOM 2321 C C . TYR A 1 283 ? 36.669 2.576 -39.900 1.00 93.88 283 TYR A C 1
ATOM 2323 O O . TYR A 1 283 ? 37.580 2.744 -40.713 1.00 93.88 283 TYR A O 1
ATOM 2331 N N . TYR A 1 284 ? 36.606 3.236 -38.744 1.00 93.00 284 TYR A N 1
ATOM 2332 C CA . TYR A 1 284 ? 37.627 4.183 -38.318 1.00 93.00 284 TYR A CA 1
ATOM 2333 C C . TYR A 1 284 ? 38.998 3.508 -38.177 1.00 93.00 284 TYR A C 1
ATOM 2335 O O . TYR A 1 284 ? 39.991 3.999 -38.722 1.00 93.00 284 TYR A O 1
ATOM 2343 N N . ASP A 1 285 ? 39.047 2.342 -37.532 1.00 94.38 285 ASP A N 1
ATOM 2344 C CA . ASP A 1 285 ? 40.276 1.571 -37.349 1.00 94.38 285 ASP A CA 1
ATOM 2345 C C . ASP A 1 285 ? 40.847 1.073 -38.685 1.00 94.38 285 ASP A C 1
ATOM 2347 O O . ASP A 1 285 ? 42.056 1.172 -38.923 1.00 94.38 285 ASP A O 1
ATOM 2351 N N . ALA A 1 286 ? 39.986 0.633 -39.608 1.00 94.12 286 ALA A N 1
ATOM 2352 C CA . ALA A 1 286 ? 40.388 0.253 -40.960 1.00 94.12 286 ALA A CA 1
ATOM 2353 C C . ALA A 1 286 ? 40.975 1.441 -41.742 1.00 94.12 286 ALA A C 1
ATOM 2355 O O . ALA A 1 286 ? 42.040 1.322 -42.352 1.00 94.12 286 ALA A O 1
ATOM 2356 N N . MET A 1 287 ? 40.334 2.612 -41.691 1.00 94.44 287 MET A N 1
ATOM 2357 C CA . MET A 1 287 ? 40.836 3.826 -42.344 1.00 94.44 287 MET A CA 1
ATOM 2358 C C . MET A 1 287 ? 42.164 4.292 -41.746 1.00 94.44 287 MET A C 1
ATOM 2360 O O . MET A 1 287 ? 43.077 4.678 -42.481 1.00 94.44 287 MET A O 1
ATOM 2364 N N . LYS A 1 288 ? 42.307 4.218 -40.420 1.00 94.62 288 LYS A N 1
ATOM 2365 C CA . LYS A 1 288 ? 43.560 4.519 -39.721 1.00 94.62 288 LYS A CA 1
ATOM 2366 C C . LYS A 1 288 ? 44.678 3.574 -40.162 1.00 94.62 288 LYS A C 1
ATOM 2368 O O . LYS A 1 288 ? 45.784 4.032 -40.451 1.00 94.62 288 LYS A O 1
ATOM 2373 N N . TYR A 1 289 ? 44.388 2.280 -40.278 1.00 93.69 289 TYR A N 1
ATOM 2374 C CA . TYR A 1 289 ? 45.333 1.289 -40.786 1.00 93.69 289 TYR A CA 1
ATOM 2375 C C . TYR A 1 289 ? 45.76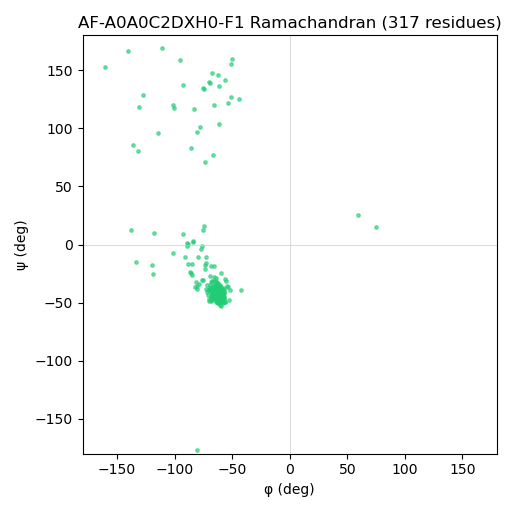2 1.586 -42.231 1.00 93.69 289 TYR A C 1
ATOM 2377 O O . TYR A 1 289 ? 46.960 1.659 -42.510 1.00 93.69 289 TYR A O 1
ATOM 2385 N N . LEU A 1 290 ? 44.807 1.828 -43.137 1.00 93.06 290 LEU A N 1
ATOM 2386 C CA . LEU A 1 290 ? 45.090 2.149 -44.542 1.00 93.06 290 LEU A CA 1
ATOM 2387 C C . LEU A 1 290 ? 45.914 3.432 -44.687 1.00 93.06 290 LEU A C 1
ATOM 2389 O O . LEU A 1 290 ? 46.862 3.475 -45.472 1.00 93.06 290 LEU A O 1
ATOM 2393 N N . ARG A 1 291 ? 45.602 4.466 -43.900 1.00 92.44 291 ARG A N 1
ATOM 2394 C CA . ARG A 1 291 ? 46.379 5.711 -43.871 1.00 92.44 291 ARG A CA 1
ATOM 2395 C C . ARG A 1 291 ? 47.824 5.458 -43.442 1.00 92.44 291 ARG A C 1
ATOM 2397 O O . ARG A 1 291 ? 48.739 5.970 -44.081 1.00 92.44 291 ARG A O 1
ATOM 2404 N N . ASN A 1 292 ? 48.035 4.651 -42.403 1.00 93.06 292 ASN A N 1
ATOM 2405 C CA . ASN A 1 292 ? 49.375 4.306 -41.928 1.00 93.06 292 ASN A CA 1
ATOM 2406 C C . ASN A 1 292 ? 50.164 3.500 -42.970 1.00 93.06 292 ASN A C 1
ATOM 2408 O O . ASN A 1 292 ? 51.342 3.779 -43.187 1.00 93.06 292 ASN A O 1
ATOM 2412 N N . GLN A 1 293 ? 49.513 2.555 -43.656 1.00 92.81 293 GLN A N 1
ATOM 2413 C CA . GLN A 1 293 ? 50.119 1.815 -44.767 1.00 92.81 293 GLN A CA 1
ATOM 2414 C C . GLN A 1 293 ? 50.534 2.749 -45.909 1.00 92.81 293 GLN A C 1
ATOM 2416 O O . GLN A 1 293 ? 51.663 2.673 -46.383 1.00 92.81 293 GLN A O 1
ATOM 2421 N N . ASN A 1 294 ? 49.668 3.684 -46.306 1.00 91.88 294 ASN A N 1
ATOM 2422 C CA . ASN A 1 294 ? 49.979 4.651 -47.360 1.00 91.88 294 ASN A CA 1
ATOM 2423 C C . ASN A 1 294 ? 51.193 5.531 -46.994 1.00 91.88 294 ASN A C 1
ATOM 2425 O O . ASN A 1 294 ? 52.110 5.695 -47.797 1.00 91.88 294 ASN A O 1
ATOM 2429 N N . ILE A 1 295 ? 51.257 6.027 -45.752 1.00 91.44 295 ILE A N 1
ATOM 2430 C CA . ILE A 1 295 ? 52.410 6.795 -45.248 1.00 91.44 295 ILE A CA 1
ATOM 2431 C C . ILE A 1 295 ? 53.703 5.963 -45.300 1.00 91.44 295 ILE A C 1
ATOM 2433 O O . ILE A 1 295 ? 54.749 6.471 -45.717 1.00 91.44 295 ILE A O 1
ATOM 2437 N N . ALA A 1 296 ? 53.640 4.687 -44.910 1.00 90.62 296 ALA A N 1
ATOM 2438 C CA . ALA A 1 296 ? 54.788 3.787 -44.962 1.00 90.62 296 ALA A CA 1
ATOM 2439 C C . ALA A 1 296 ? 55.271 3.561 -46.407 1.00 90.62 296 ALA A C 1
ATOM 2441 O O . ALA A 1 296 ? 56.460 3.711 -46.689 1.00 90.62 296 ALA A O 1
ATOM 2442 N N . TRP A 1 297 ? 54.352 3.289 -47.338 1.00 90.19 297 TRP A N 1
ATOM 2443 C CA . TRP A 1 297 ? 54.661 3.098 -48.759 1.00 90.19 297 TRP A CA 1
ATOM 2444 C C . TRP A 1 297 ? 55.277 4.341 -49.405 1.00 90.19 297 TRP A C 1
ATOM 2446 O O . TRP A 1 297 ? 56.267 4.233 -50.132 1.00 90.19 297 TRP A O 1
ATOM 2456 N N . ASN A 1 298 ? 54.751 5.530 -49.103 1.00 88.50 298 ASN A N 1
ATOM 2457 C CA . ASN A 1 298 ? 55.313 6.779 -49.619 1.00 88.50 298 ASN A CA 1
ATOM 2458 C C . ASN A 1 298 ? 56.736 7.004 -49.098 1.00 88.50 298 ASN A C 1
ATOM 2460 O O . ASN A 1 298 ? 57.613 7.396 -49.864 1.00 88.50 298 ASN A O 1
ATOM 2464 N N . THR A 1 299 ? 56.988 6.706 -47.820 1.00 88.81 299 THR A N 1
ATOM 2465 C CA . THR A 1 299 ? 58.336 6.787 -47.234 1.00 88.81 299 THR A CA 1
ATOM 2466 C C . THR A 1 299 ? 59.322 5.865 -47.960 1.00 88.81 299 THR A C 1
ATOM 2468 O O . THR A 1 299 ? 60.419 6.303 -48.305 1.00 88.81 299 THR A O 1
ATOM 2471 N N . ILE A 1 300 ? 58.928 4.616 -48.242 1.00 87.25 300 ILE A N 1
ATOM 2472 C CA . ILE A 1 300 ? 59.756 3.655 -48.992 1.00 87.25 300 ILE A CA 1
ATOM 2473 C C . ILE A 1 300 ? 60.033 4.174 -50.405 1.00 87.25 300 ILE A C 1
ATOM 2475 O O . ILE A 1 300 ? 61.188 4.252 -50.811 1.00 87.25 300 ILE A O 1
ATOM 2479 N N . THR A 1 301 ? 58.992 4.604 -51.118 1.00 86.56 301 THR A N 1
ATOM 2480 C CA . THR A 1 301 ? 59.106 5.115 -52.495 1.00 86.56 301 THR A CA 1
ATOM 2481 C C . THR A 1 301 ? 60.066 6.306 -52.584 1.00 86.56 301 THR A C 1
ATOM 2483 O O . THR A 1 301 ? 60.911 6.376 -53.477 1.00 86.56 301 THR A O 1
ATOM 2486 N N . VAL A 1 302 ? 59.981 7.246 -51.635 1.00 86.75 302 VAL A N 1
ATOM 2487 C CA . VAL A 1 302 ? 60.901 8.392 -51.565 1.00 86.75 302 VAL A CA 1
ATOM 2488 C C . VAL A 1 302 ? 62.334 7.928 -51.297 1.00 86.75 302 VAL A C 1
ATOM 2490 O O . VAL A 1 302 ? 63.259 8.399 -51.960 1.00 86.75 302 VAL A O 1
ATOM 2493 N N . ALA A 1 303 ? 62.535 6.990 -50.367 1.00 84.12 303 ALA A N 1
ATOM 2494 C CA . ALA A 1 303 ? 63.856 6.444 -50.069 1.00 84.12 303 ALA A CA 1
ATOM 2495 C C . ALA A 1 303 ? 64.474 5.730 -51.285 1.00 84.12 303 ALA A C 1
ATOM 2497 O O . ALA A 1 303 ? 65.641 5.962 -51.604 1.00 84.12 303 ALA A O 1
ATOM 2498 N N . GLU A 1 304 ? 63.696 4.926 -52.011 1.00 85.44 304 GLU A N 1
ATOM 2499 C CA . GLU A 1 304 ? 64.128 4.273 -53.252 1.00 85.44 304 GLU A CA 1
ATOM 2500 C C . GLU A 1 304 ? 64.517 5.291 -54.328 1.00 85.44 304 GLU A C 1
ATOM 2502 O O . GLU A 1 304 ? 65.573 5.154 -54.951 1.00 85.44 304 GLU A O 1
ATOM 2507 N N . GLY A 1 305 ? 63.728 6.356 -54.500 1.00 82.00 305 GLY A N 1
ATOM 2508 C CA . GLY A 1 305 ? 64.048 7.449 -55.420 1.00 82.00 305 GLY A CA 1
ATOM 2509 C C . GLY A 1 305 ? 65.352 8.173 -55.061 1.00 82.00 305 GLY A C 1
ATOM 2510 O O . GLY A 1 305 ? 66.149 8.499 -55.945 1.00 82.00 305 GLY A O 1
ATOM 2511 N N . ILE A 1 306 ? 65.619 8.388 -53.769 1.00 85.38 306 ILE A N 1
ATOM 2512 C CA . ILE A 1 306 ? 66.886 8.965 -53.289 1.00 85.38 306 ILE A CA 1
ATOM 2513 C C . ILE A 1 306 ? 68.056 8.016 -53.580 1.00 85.38 306 ILE A C 1
ATOM 2515 O O . ILE A 1 306 ? 69.079 8.453 -54.110 1.00 85.38 306 ILE A O 1
ATOM 2519 N N . ILE A 1 307 ? 67.906 6.721 -53.285 1.00 83.81 307 ILE A N 1
ATOM 2520 C CA . ILE A 1 307 ? 68.933 5.699 -53.541 1.00 83.81 307 ILE A CA 1
ATOM 2521 C C . ILE A 1 307 ? 69.246 5.605 -55.036 1.00 83.81 307 ILE A C 1
ATOM 2523 O O . ILE A 1 307 ? 70.415 5.557 -55.422 1.00 83.81 307 ILE A O 1
ATOM 2527 N N . TRP A 1 308 ? 68.220 5.593 -55.887 1.00 79.62 308 TRP A N 1
ATOM 2528 C CA . TRP A 1 308 ? 68.385 5.518 -57.335 1.00 79.62 308 TRP A CA 1
ATOM 2529 C C . TRP A 1 308 ? 69.108 6.749 -57.890 1.00 79.62 308 TRP A C 1
ATOM 2531 O O . TRP A 1 308 ? 70.079 6.605 -58.634 1.00 79.62 308 TRP A O 1
ATOM 2541 N N . ASN A 1 309 ? 68.725 7.952 -57.450 1.00 81.12 309 ASN A N 1
ATOM 2542 C CA . ASN A 1 309 ? 69.428 9.188 -57.804 1.00 81.12 309 ASN A CA 1
ATOM 2543 C C . ASN A 1 309 ? 70.891 9.180 -57.336 1.00 81.12 309 ASN A C 1
ATOM 2545 O O . ASN A 1 309 ? 71.782 9.604 -58.074 1.00 81.12 309 ASN A O 1
ATOM 2549 N N . HIS A 1 310 ? 71.163 8.671 -56.131 1.00 78.56 310 HIS A N 1
ATOM 2550 C CA . HIS A 1 310 ? 72.531 8.507 -55.643 1.00 78.56 310 HIS A CA 1
ATOM 2551 C C . HIS A 1 310 ? 73.337 7.535 -56.507 1.00 78.56 310 HIS A C 1
ATOM 2553 O O . HIS A 1 310 ? 74.468 7.861 -56.864 1.00 78.56 310 HIS A O 1
ATOM 2559 N N . LYS A 1 311 ? 72.765 6.386 -56.889 1.00 78.12 311 LYS A N 1
ATOM 2560 C CA . LYS A 1 311 ? 73.414 5.422 -57.792 1.00 78.12 311 LYS A CA 1
ATOM 2561 C C . LYS A 1 311 ? 73.727 6.042 -59.151 1.00 78.12 311 LYS A C 1
ATOM 2563 O O . LYS A 1 311 ? 74.855 5.910 -59.611 1.00 78.12 311 LYS A O 1
ATOM 2568 N N . GLN A 1 312 ? 72.782 6.760 -59.760 1.00 75.88 312 GLN A N 1
ATOM 2569 C CA . GLN A 1 312 ? 73.023 7.439 -61.037 1.00 75.88 312 GLN A CA 1
ATOM 2570 C C . GLN A 1 312 ? 74.152 8.469 -60.947 1.00 75.88 312 GLN A C 1
ATOM 2572 O O . GLN A 1 312 ? 75.025 8.499 -61.812 1.00 75.88 312 GLN A O 1
ATOM 2577 N N . ARG A 1 313 ? 74.178 9.279 -59.881 1.00 73.56 313 ARG A N 1
ATOM 2578 C CA . ARG A 1 313 ? 75.265 10.241 -59.650 1.00 73.56 313 ARG A CA 1
ATOM 2579 C C . ARG A 1 313 ? 76.614 9.553 -59.444 1.00 73.56 313 ARG A C 1
ATOM 2581 O O . ARG A 1 313 ? 77.608 10.036 -59.969 1.00 73.56 313 ARG A O 1
ATOM 2588 N N . TYR A 1 314 ? 76.652 8.432 -58.726 1.00 72.62 314 TYR A N 1
ATOM 2589 C CA . TYR A 1 314 ? 77.880 7.659 -58.520 1.00 72.62 314 TYR A CA 1
ATOM 2590 C C . TYR A 1 314 ? 78.404 7.058 -59.832 1.00 72.62 314 TYR A C 1
ATOM 2592 O O . TYR A 1 314 ? 79.591 7.157 -60.124 1.00 72.62 314 TYR A O 1
ATOM 2600 N N . SER A 1 315 ? 77.520 6.495 -60.663 1.00 70.81 315 SER A N 1
ATOM 2601 C CA . SER A 1 315 ? 77.880 5.973 -61.988 1.00 70.81 315 SER A CA 1
ATOM 2602 C C . SER A 1 315 ? 78.347 7.064 -62.956 1.00 70.81 315 SER A C 1
ATOM 2604 O O . SER A 1 315 ? 79.215 6.805 -63.781 1.00 70.81 315 SER A O 1
ATOM 2606 N N . ALA A 1 316 ? 77.815 8.284 -62.849 1.00 65.81 316 ALA A N 1
ATOM 2607 C CA . ALA A 1 316 ? 78.264 9.427 -63.645 1.00 65.81 316 ALA A CA 1
ATOM 2608 C C . ALA A 1 316 ? 79.629 9.993 -63.201 1.00 65.81 316 ALA A C 1
ATOM 2610 O O . ALA A 1 316 ? 80.280 10.666 -63.988 1.00 65.81 316 ALA A O 1
ATOM 2611 N N . PHE A 1 317 ? 80.062 9.734 -61.962 1.00 66.25 317 PHE A N 1
ATOM 2612 C CA . PHE A 1 317 ? 81.354 10.184 -61.419 1.00 66.25 317 PHE A CA 1
ATOM 2613 C C . PHE A 1 317 ? 82.509 9.187 -61.633 1.00 66.25 317 PHE A C 1
ATOM 2615 O O . PHE A 1 317 ? 83.659 9.514 -61.339 1.00 66.25 317 PHE A O 1
ATOM 2622 N N . HIS A 1 318 ? 82.220 7.959 -62.070 1.00 55.91 318 HIS A N 1
ATOM 2623 C CA . HIS A 1 318 ? 83.206 6.879 -62.246 1.00 55.91 318 HIS A CA 1
ATOM 2624 C C . HIS A 1 318 ? 83.339 6.381 -63.696 1.00 55.91 318 HIS A C 1
ATOM 2626 O O . HIS A 1 318 ? 84.028 5.389 -63.927 1.00 55.91 318 HIS A O 1
ATOM 2632 N N . ASN A 1 319 ? 82.725 7.084 -64.649 1.00 50.56 319 ASN A N 1
ATOM 2633 C CA . ASN A 1 319 ? 83.008 6.992 -66.086 1.00 50.56 319 ASN A CA 1
ATOM 2634 C C . ASN A 1 319 ? 83.762 8.242 -66.538 1.00 50.56 319 ASN A C 1
ATOM 2636 O O . ASN A 1 319 ? 84.574 8.123 -67.479 1.00 50.56 319 ASN A O 1
#